Protein 7UXR (pdb70)

Sequence (277 aa):
SQYDFFISHASSEDKDDIVRDLAEALRNNGFEVWYDEFELKIGDSLRKKIDYGLSNANYGIVVIISPSFVKKNWTEYELNGMVAREMNGHHKVILPIWHKITKDEVLRFSPSLADKLALNTSIHTIDDIVENLKNLHHHHHHQYDFFISSHASEDKDDIVRDLAEALRNNGFEVWYDEFELKIGDSLRKKIDYGLSNANYGIVVIISPSFVKKNWTEYELNGMVAREMNGHKVILPIWHKITKDEVLRFSSPSLADKLALNTSIHTIDDIVENLKNLHHHHHH

Nearest PDB structures (foldseek):
  7uxr-assembly1_B  TM=1.007E+00  e=3.559E-30  Bacteroides thetaiotaomicron
  4lqc-assembly1_B  TM=9.477E-01  e=7.079E-18  Brucella melitensis
  8g83-assembly1_A  TM=9.065E-01  e=5.826E-18  Acinetobacter baumannii 1295743
  7uwg-assembly2_B  TM=9.169E-01  e=4.968E-17  Acinetobacter baumannii
  3h16-assembly1_A  TM=9.240E-01  e=2.149E-15  Paracoccus denitrificans PD1222

Solvent-accessible surface area: 13204 Å² total; per-residue (Å²): 133,92,68,26,0,1,0,5,0,0,40,105,13,63,101,86,10,0,125,71,0,0,83,17,0,111,130,65,64,26,100,2,16,46,106,82,0,48,0,117,134,78,40,48,3,135,145,57,5,63,100,0,18,84,31,1,23,0,1,1,3,0,0,2,23,29,0,0,100,36,101,18,55,109,163,45,2,49,17,5,13,56,38,97,49,130,72,37,120,0,11,30,13,1,17,11,61,1,11,55,55,25,0,78,188,40,1,72,14,2,24,107,62,152,39,29,11,3,5,74,47,16,27,111,60,0,6,110,71,1,88,96,52,20,112,138,72,68,182,156,23,26,0,1,0,1,0,0,56,112,12,35,105,81,12,0,126,68,0,0,81,17,0,88,128,55,75,22,81,0,112,28,90,110,5,25,2,124,151,81,44,49,0,80,114,34,4,55,121,0,14,78,73,0,19,0,1,0,4,0,0,2,22,27,1,0,97,48,103,24,76,97,146,46,2,48,14,2,7,55,34,123,45,112,77,24,97,0,6,27,12,0,19,9,65,1,11,57,55,27,0,76,188,40,2,60,11,3,24,106,62,157,42,25,12,3,6,71,48,16,22,108,64,0,4,90,71,2,41,90,46,18,97,142,50,66,185

Radius of gyration: 20.75 Å; Cα contacts (8 Å, |Δi|>4): 488; chains: 2; bounding box: 34×38×65 Å

Foldseek 3Di:
DAFAEEEAEAPVCCVPPVVVLCVVLVVVPGGYHYPQRHDAQPDQLVVSVVVRVVRHQAYEYEAELSVLVSQDDQVRVVCQQQDDDPPDGGYAYEYEPHDLVSCCVRPNVCSPGDHHYCVVAPSVRVSVVSVVVCVVPPD/DFAEEEAEAPVCCVPPVVVLCVVLVVVVGDYYYPVNHDDQPDQLVVSVVVGVVPHQAYEYEAELSVLVSQDDQVSVVCQQPDDDLHGGHYAYEYEHHDLVSCCVRPVNCSPRDHHYCVVAPSVRVSVVSVVVCVVRPD

B-factor: mean 29.85, std 16.85, range [8.62, 118.72]

Organism: Bacteroides thetaiotaomicron (NCBI:txid818)

Secondary structure (DSSP, 8-state):
--EEEEEEEEGGGIIIIIHHHHHHHHHTT--EE-TT-EE-TT--HHHHHHHHHHSEEEEEEEE-HHHHTT---HHHHHHHHT-EETTEE-EEEEE-S--HHHHHHH-GGGTTS--EETTTS-HHHHHHHHHHHHHHHH-/-EEEEEEEEGGGIIIIIHHHHHHHHTTT--EE-GGGEE-TT--HHHHHHHHHHHEEEEEEEE-HHHHTT---HHHHHHHHH-EETTEE-EEEEE-S--HHHHHHH-GGGTTS--EETTTS-HHHHHHHHHHHHHHHH-

InterPro domains:
  IPR000157 Toll/interleukin-1 receptor homology (TIR) domain [PF13676] (159-253)
  IPR000157 Toll/interleukin-1 receptor homology (TIR) domain [PS50104] (155-287)
  IPR000157 Toll/interleukin-1 receptor homology (TIR) domain [SM00255] (156-287)
  IPR035897 Toll/interleukin-1 receptor homology (TIR) domain superfamily [G3DSA:3.40.50.10140] (84-287)
  IPR035897 Toll/interleukin-1 receptor homology (TIR) domain superfamily [SSF52200] (147-279)

Structure (mmCIF, N/CA/C/O backbone):
data_7UXR
#
_entry.id   7UXR
#
_cell.length_a   37.690
_cell.length_b   43.127
_cell.length_c   98.757
_cell.angle_alpha   90.000
_cell.angle_beta   90.040
_cell.angle_gamma   90.000
#
_symmetry.space_group_name_H-M   'P 1 21 1'
#
loop_
_entity.id
_entity.type
_entity.pdbx_description
1 polymer 'TIR domain protein'
2 water water
#
loop_
_atom_site.group_PDB
_atom_site.id
_atom_site.type_symbol
_atom_site.label_atom_id
_atom_site.label_alt_id
_atom_site.label_comp_id
_atom_site.label_asym_id
_atom_site.label_entity_id
_atom_site.label_seq_id
_atom_site.pdbx_PDB_ins_code
_atom_site.Cartn_x
_atom_site.Cartn_y
_atom_site.Cartn_z
_atom_site.occupancy
_atom_site.B_iso_or_equiv
_atom_site.auth_seq_id
_atom_site.auth_comp_id
_atom_site.auth_asym_id
_atom_site.auth_atom_id
_atom_site.pdbx_PDB_model_num
ATOM 1 N N . SER A 1 39 ? 15.58264 1.77277 -9.26547 1.000 45.97019 155 SER A N 1
ATOM 2 C CA . SER A 1 39 ? 14.35887 2.00251 -8.51486 1.000 46.03932 155 SER A CA 1
ATOM 3 C C . SER A 1 39 ? 14.16004 1.00308 -7.37783 1.000 33.68610 155 SER A C 1
ATOM 4 O O . SER A 1 39 ? 13.28904 1.19161 -6.54273 1.000 48.20036 155 SER A O 1
ATOM 11 N N . GLN A 1 40 ? 14.95472 -0.06495 -7.34510 1.000 33.78433 156 GLN A N 1
ATOM 12 C CA . GLN A 1 40 ? 14.73841 -1.10477 -6.34414 1.000 27.27438 156 GLN A CA 1
ATOM 13 C C . GLN A 1 40 ? 15.27002 -0.63568 -4.99123 1.000 19.82527 156 GLN A C 1
ATOM 14 O O . GLN A 1 40 ? 16.25598 0.09033 -4.88185 1.000 21.64786 156 GLN A O 1
ATOM 28 N N . TYR A 1 41 ? 14.56820 -1.05329 -3.94729 1.000 14.66794 157 TYR A N 1
ATOM 29 C CA . TYR A 1 41 ? 14.90798 -0.76786 -2.56133 1.000 12.39585 157 TYR A CA 1
ATOM 30 C C . TYR A 1 41 ? 15.17735 -2.07608 -1.82333 1.000 12.54299 157 TYR A C 1
ATOM 31 O O . TYR A 1 41 ? 14.71761 -3.14788 -2.21784 1.000 14.39862 157 TYR A O 1
ATOM 49 N N . ASP A 1 42 ? 15.88030 -1.99464 -0.70663 1.000 11.99397 158 ASP A N 1
ATOM 50 C CA . ASP A 1 42 ? 16.09789 -3.15284 0.14547 1.000 12.89786 158 ASP A CA 1
ATOM 51 C C . ASP A 1 42 ? 14.94777 -3.36539 1.12145 1.000 10.99567 158 ASP A C 1
ATOM 52 O O . ASP A 1 42 ? 14.53599 -4.50734 1.31945 1.000 12.82095 158 ASP A O 1
ATOM 61 N N . PHE A 1 43 ? 14.43824 -2.28725 1.69000 1.000 10.47578 159 PHE A N 1
ATOM 62 C CA . PHE A 1 43 ? 13.37623 -2.36927 2.69279 1.000 9.42759 159 PHE A CA 1
ATOM 63 C C . PHE A 1 43 ? 12.32365 -1.30957 2.42199 1.000 10.64281 159 PHE A C 1
ATOM 64 O O . PHE A 1 43 ? 12.65108 -0.20923 1.97859 1.000 11.79547 159 PHE A O 1
ATOM 81 N N . PHE A 1 44 ? 11.06201 -1.64362 2.69701 1.000 10.04488 160 PHE A N 1
ATOM 82 C CA . PHE A 1 44 ? 10.03234 -0.62154 2.86058 1.000 11.19449 160 PHE A CA 1
ATOM 83 C C . PHE A 1 44 ? 9.51848 -0.69246 4.28548 1.000 9.87212 160 PHE A C 1
ATOM 84 O O . PHE A 1 44 ? 9.56654 -1.76435 4.91016 1.000 12.43156 160 PHE A O 1
ATOM 101 N N . ILE A 1 45 ? 9.09733 0.45928 4.81578 1.000 9.97272 161 ILE A N 1
ATOM 102 C CA . ILE A 1 45 ? 8.66608 0.53064 6.20875 1.000 9.68990 161 ILE A CA 1
ATOM 103 C C . ILE A 1 45 ? 7.20485 1.00251 6.26558 1.000 12.43769 161 ILE A C 1
ATOM 104 O O . ILE A 1 45 ? 6.91331 2.17102 6.00444 1.000 12.50248 161 ILE A O 1
ATOM 120 N N . SER A 1 46 ? 6.29671 0.09384 6.63977 1.000 10.63231 162 SER A N 1
ATOM 121 C CA . SER A 1 46 ? 4.87432 0.40106 6.81835 1.000 11.43444 162 SER A CA 1
ATOM 122 C C . SER A 1 46 ? 4.63563 0.86100 8.24530 1.000 11.71367 162 SER A C 1
ATOM 123 O O . SER A 1 46 ? 5.17290 0.28413 9.19482 1.000 12.10865 162 SER A O 1
ATOM 131 N N . HIS A 1 47 ? 3.80186 1.89778 8.40864 1.000 11.05532 163 HIS A N 1
ATOM 132 C CA . HIS A 1 47 ? 3.70130 2.53795 9.69908 1.000 11.63934 163 HIS A CA 1
ATOM 133 C C . HIS A 1 47 ? 2.44134 3.37923 9.76776 1.000 11.74644 163 HIS A C 1
ATOM 134 O O . HIS A 1 47 ? 1.98833 3.91902 8.77762 1.000 13.11236 163 HIS A O 1
ATOM 148 N N . ALA A 1 48 ? 1.97782 3.57746 11.00289 1.000 12.71776 164 ALA A N 1
ATOM 149 C CA . ALA A 1 48 ? 1.00456 4.63868 11.27453 1.000 12.88359 164 ALA A CA 1
ATOM 150 C C . ALA A 1 48 ? 1.70576 6.00241 11.25332 1.000 17.63592 164 ALA A C 1
ATOM 151 O O . ALA A 1 48 ? 2.88884 6.11716 11.56031 1.000 16.36071 164 ALA A O 1
ATOM 158 N N A SER A 1 49 ? 0.94965 7.05637 10.89644 0.479 24.16100 165 SER A N 1
ATOM 159 N N B SER A 1 49 ? 0.94131 7.05386 10.89997 0.521 24.16199 165 SER A N 1
ATOM 160 C CA A SER A 1 49 ? 1.54612 8.39174 10.79952 0.479 22.69435 165 SER A CA 1
ATOM 161 C CA B SER A 1 49 ? 1.52023 8.39617 10.79958 0.521 22.71032 165 SER A CA 1
ATOM 162 C C A SER A 1 49 ? 2.22331 8.81897 12.09902 0.479 23.13074 165 SER A C 1
ATOM 163 C C B SER A 1 49 ? 2.19159 8.84392 12.09486 0.521 23.14580 165 SER A C 1
ATOM 164 O O A SER A 1 49 ? 3.24994 9.51228 12.07776 0.479 23.68575 165 SER A O 1
ATOM 165 O O B SER A 1 49 ? 3.19813 9.56782 12.05876 0.521 23.68368 165 SER A O 1
ATOM 180 N N . GLU A 1 50 ? 1.66199 8.42736 13.24427 1.000 19.54450 166 GLU A N 1
ATOM 181 C CA . GLU A 1 50 ? 2.19961 8.86531 14.51962 1.000 21.34123 166 GLU A CA 1
ATOM 182 C C . GLU A 1 50 ? 3.65971 8.49835 14.69279 1.000 25.06517 166 GLU A C 1
ATOM 183 O O . GLU A 1 50 ? 4.37750 9.14227 15.46671 1.000 25.29576 166 GLU A O 1
ATOM 195 N N . ASP A 1 51 ? 4.11671 7.46770 13.99276 1.000 18.22245 167 ASP A N 1
ATOM 196 C CA . ASP A 1 51 ? 5.44991 6.92961 14.14880 1.000 20.39085 167 ASP A CA 1
ATOM 197 C C . ASP A 1 51 ? 6.41889 7.44459 13.08577 1.000 18.98622 167 ASP A C 1
ATOM 198 O O . ASP A 1 51 ? 7.61583 7.13817 13.16144 1.000 21.22523 167 ASP A O 1
ATOM 207 N N . LYS A 1 52 ? 5.93358 8.23749 12.12964 1.000 19.93326 168 LYS A N 1
ATOM 208 C CA . LYS A 1 52 ? 6.72925 8.58631 10.94889 1.000 22.83468 168 LYS A CA 1
ATOM 209 C C . LYS A 1 52 ? 7.95984 9.39809 11.32216 1.000 29.88401 168 LYS A C 1
ATOM 210 O O . LYS A 1 52 ? 9.07885 9.09443 10.88231 1.000 27.23217 168 LYS A O 1
ATOM 229 N N . ASP A 1 53 ? 7.77666 10.43324 12.13312 1.000 27.02928 169 ASP A N 1
ATOM 230 C CA . ASP A 1 53 ? 8.85704 11.37780 12.40142 1.000 31.59264 169 ASP A CA 1
ATOM 231 C C . ASP A 1 53 ? 9.77768 10.91047 13.51134 1.000 28.57715 169 ASP A C 1
ATOM 232 O O . ASP A 1 53 ? 10.77228 11.58279 13.80744 1.000 35.50868 169 ASP A O 1
ATOM 241 N N . ASP A 1 54 ? 9.49469 9.75506 14.10946 1.000 26.55304 170 ASP A N 1
ATOM 242 C CA . ASP A 1 54 ? 10.24732 9.26410 15.24055 1.000 27.78297 170 ASP A CA 1
ATOM 243 C C . ASP A 1 54 ? 10.91921 7.97730 14.83299 1.000 27.10676 170 ASP A C 1
ATOM 244 O O . ASP A 1 54 ? 11.97616 8.00009 14.17628 1.000 21.59392 170 ASP A O 1
ATOM 253 N N . ILE A 1 55 ? 10.36681 6.81703 15.19436 1.000 17.51392 171 ILE A N 1
ATOM 254 C CA . ILE A 1 55 ? 11.05927 5.55698 14.95891 1.000 13.05125 171 ILE A CA 1
ATOM 255 C C . ILE A 1 55 ? 11.25631 5.30796 13.46763 1.000 14.95044 171 ILE A C 1
ATOM 256 O O . ILE A 1 55 ? 12.28509 4.76709 13.05604 1.000 14.46443 171 ILE A O 1
ATOM 272 N N . VAL A 1 56 ? 10.29736 5.67853 12.63855 1.000 14.00469 172 VAL A N 1
ATOM 273 C CA . VAL A 1 56 ? 10.41658 5.35559 11.21639 1.000 13.26827 172 VAL A CA 1
ATOM 274 C C . VAL A 1 56 ? 11.58590 6.10888 10.60100 1.000 15.27567 172 VAL A C 1
ATOM 275 O O . VAL A 1 56 ? 12.42028 5.52448 9.89880 1.000 13.45829 172 VAL A O 1
ATOM 288 N N . ARG A 1 57 ? 11.64632 7.42011 10.84411 1.000 13.96084 173 ARG A N 1
ATOM 289 C CA . ARG A 1 57 ? 12.74976 8.24155 10.35727 1.000 14.69242 173 ARG A CA 1
ATOM 290 C C . ARG A 1 57 ? 14.06746 7.77130 10.94437 1.000 16.32797 173 ARG A C 1
ATOM 291 O O . ARG A 1 57 ? 15.08665 7.70512 10.23693 1.000 16.64071 173 ARG A O 1
ATOM 312 N N . ASP A 1 58 ? 14.07381 7.40292 12.22535 1.000 13.61472 174 ASP A N 1
ATOM 313 C CA . ASP A 1 58 ? 15.33706 7.00169 12.84774 1.000 17.20499 174 ASP A CA 1
ATOM 314 C C . ASP A 1 58 ? 15.83560 5.67274 12.29850 1.000 15.63085 174 ASP A C 1
ATOM 315 O O . ASP A 1 58 ? 17.04800 5.49326 12.08609 1.000 13.74027 174 ASP A O 1
ATOM 324 N N . LEU A 1 59 ? 14.92053 4.71128 12.10612 1.000 12.81746 175 LEU A N 1
ATOM 325 C CA . LEU A 1 59 ? 15.32319 3.42401 11.55065 1.000 13.05632 175 LEU A CA 1
ATOM 326 C C . LEU A 1 59 ? 15.73073 3.55893 10.09329 1.000 11.36191 175 LEU A C 1
ATOM 327 O O . LEU A 1 59 ? 16.73057 2.95999 9.65085 1.000 11.67849 175 LEU A O 1
ATOM 343 N N . ALA A 1 60 ? 14.98443 4.35339 9.33163 1.000 11.57588 176 ALA A N 1
ATOM 344 C CA . ALA A 1 60 ? 15.32724 4.55460 7.94485 1.000 12.23016 176 ALA A CA 1
ATOM 345 C C . ALA A 1 60 ? 16.71982 5.18378 7.83965 1.000 12.11584 176 ALA A C 1
ATOM 346 O O . ALA A 1 60 ? 17.53022 4.77343 7.00238 1.000 11.67153 176 ALA A O 1
ATOM 353 N N . GLU A 1 61 ? 16.98120 6.20223 8.66944 1.000 11.58812 177 GLU A N 1
ATOM 354 C CA . GLU A 1 61 ? 18.28251 6.88148 8.66064 1.000 13.90786 177 GLU A CA 1
ATOM 355 C C . GLU A 1 61 ? 19.40228 5.90525 8.99972 1.000 12.68769 177 GLU A C 1
ATOM 356 O O . GLU A 1 61 ? 20.46121 5.88785 8.34830 1.000 13.31021 177 GLU A O 1
ATOM 368 N N . ALA A 1 62 ? 19.20935 5.08042 10.02202 1.000 11.47029 178 ALA A N 1
ATOM 369 C CA . ALA A 1 62 ? 20.28395 4.13969 10.36596 1.000 12.50702 178 ALA A CA 1
ATOM 370 C C . ALA A 1 62 ? 20.50402 3.07516 9.29553 1.000 12.31731 178 ALA A C 1
ATOM 371 O O . ALA A 1 62 ? 21.63976 2.71482 9.01013 1.000 13.12933 178 ALA A O 1
ATOM 378 N N . LEU A 1 63 ? 19.43139 2.52810 8.72894 1.000 11.27274 179 LEU A N 1
ATOM 379 C CA . LEU A 1 63 ? 19.60616 1.57629 7.65080 1.000 9.71007 179 LEU A CA 1
ATOM 380 C C . LEU A 1 63 ? 20.30851 2.21749 6.46303 1.000 11.70089 179 LEU A C 1
ATOM 381 O O . LEU A 1 63 ? 21.18326 1.59369 5.84127 1.000 11.71866 179 LEU A O 1
ATOM 397 N N . ARG A 1 64 ? 19.90184 3.43625 6.09862 1.000 10.84845 180 ARG A N 1
ATOM 398 C CA . ARG A 1 64 ? 20.52701 4.12220 4.97133 1.000 10.94162 180 ARG A CA 1
ATOM 399 C C . ARG A 1 64 ? 21.99543 4.39547 5.25735 1.000 12.17707 180 ARG A C 1
ATOM 400 O O . ARG A 1 64 ? 22.84771 4.21951 4.37397 1.000 12.15724 180 ARG A O 1
ATOM 421 N N . ASN A 1 65 ? 22.31121 4.80059 6.49395 1.000 10.96650 181 ASN A N 1
ATOM 422 C CA . ASN A 1 65 ? 23.71839 5.08293 6.80492 1.000 12.40534 181 ASN A CA 1
ATOM 423 C C . ASN A 1 65 ? 24.56166 3.83382 6.66826 1.000 12.15934 181 ASN A C 1
ATOM 424 O O . ASN A 1 65 ? 25.75801 3.92757 6.35551 1.000 14.09859 181 ASN A O 1
ATOM 435 N N . ASN A 1 66 ? 23.95674 2.66997 6.90328 1.000 11.41682 182 ASN A N 1
ATOM 436 C CA . ASN A 1 66 ? 24.61372 1.37294 6.80121 1.000 13.48334 182 ASN A CA 1
ATOM 437 C C . ASN A 1 66 ? 24.52181 0.76388 5.40809 1.000 13.33914 182 ASN A C 1
ATOM 438 O O . ASN A 1 66 ? 24.89531 -0.40232 5.22420 1.000 17.53412 182 ASN A O 1
ATOM 449 N N . GLY A 1 67 ? 24.13759 1.56254 4.38847 1.000 12.06871 183 GLY A N 1
ATOM 450 C CA . GLY A 1 67 ? 24.18596 1.18253 3.00321 1.000 13.04792 183 GLY A CA 1
ATOM 451 C C . GLY A 1 67 ? 22.92542 0.59268 2.41594 1.000 14.19293 183 GLY A C 1
ATOM 452 O O . GLY A 1 67 ? 22.96280 0.14331 1.27432 1.000 15.60100 183 GLY A O 1
ATOM 456 N N . PHE A 1 68 ? 21.80567 0.59579 3.12254 1.000 11.03967 184 PHE A N 1
ATOM 457 C CA . PHE A 1 68 ? 20.57893 0.02409 2.60509 1.000 11.80610 184 PHE A CA 1
ATOM 458 C C . PHE A 1 68 ? 19.71533 1.12479 1.99645 1.000 13.63464 184 PHE A C 1
ATOM 459 O O . PHE A 1 68 ? 19.75042 2.28321 2.42501 1.000 18.14293 184 PHE A O 1
ATOM 476 N N . GLU A 1 69 ? 18.92029 0.75408 1.01456 1.000 12.46500 185 GLU A N 1
ATOM 477 C CA . GLU A 1 69 ? 17.96343 1.67592 0.39205 1.000 12.53513 185 GLU A CA 1
ATOM 478 C C . GLU A 1 69 ? 16.59484 1.37954 0.99994 1.000 10.89706 185 GLU A C 1
ATOM 479 O O . GLU A 1 69 ? 16.20047 0.21652 1.06833 1.000 11.37362 185 GLU A O 1
ATOM 491 N N . VAL A 1 70 ? 15.95762 2.41873 1.53740 1.000 10.02796 186 VAL A N 1
ATOM 492 C CA . VAL A 1 70 ? 14.73070 2.29866 2.32795 1.000 8.61654 186 VAL A CA 1
ATOM 493 C C . VAL A 1 70 ? 13.64795 3.18771 1.73199 1.000 10.24140 186 VAL A C 1
ATOM 494 O O . VAL A 1 70 ? 13.86295 4.37662 1.47999 1.000 11.30388 186 VAL A O 1
ATOM 507 N N . TRP A 1 71 ? 12.46853 2.60709 1.57401 1.000 10.65983 187 TRP A N 1
ATOM 508 C CA . TRP A 1 71 ? 11.28203 3.27093 1.04120 1.000 10.44621 187 TRP A CA 1
ATOM 509 C C . TRP A 1 71 ? 10.20731 3.36191 2.11913 1.000 10.87342 187 TRP A C 1
ATOM 510 O O . TRP A 1 71 ? 9.80743 2.33981 2.67556 1.000 11.46949 187 TRP A O 1
ATOM 531 N N . TYR A 1 72 ? 9.76442 4.56872 2.43257 1.000 10.19251 188 TYR A N 1
ATOM 532 C CA . TYR A 1 72 ? 8.71268 4.67047 3.44564 1.000 12.43240 188 TYR A CA 1
ATOM 533 C C . TYR A 1 72 ? 7.71813 5.77619 3.19982 1.000 13.56418 188 TYR A C 1
ATOM 534 O O . TYR A 1 72 ? 6.67835 5.78017 3.86533 1.000 12.95949 188 TYR A O 1
ATOM 552 N N . ASP A 1 73 ? 7.93116 6.65803 2.23951 1.000 12.94248 189 ASP A N 1
ATOM 553 C CA . ASP A 1 73 ? 6.99953 7.76861 2.09811 1.000 13.62998 189 ASP A CA 1
ATOM 554 C C . ASP A 1 73 ? 5.63002 7.34338 1.59062 1.000 15.63659 189 ASP A C 1
ATOM 555 O O . ASP A 1 73 ? 4.65032 8.05327 1.88340 1.000 17.69688 189 ASP A O 1
ATOM 564 N N . GLU A 1 74 ? 5.51948 6.21535 0.89635 1.000 15.35416 190 GLU A N 1
ATOM 565 C CA . GLU A 1 74 ? 4.23717 5.72295 0.38516 1.000 16.64115 190 GLU A CA 1
ATOM 566 C C . GLU A 1 74 ? 3.55697 4.70136 1.29547 1.000 17.44048 190 GLU A C 1
ATOM 567 O O . GLU A 1 74 ? 2.55445 4.10161 0.88659 1.000 18.18591 190 GLU A O 1
ATOM 579 N N . PHE A 1 75 ? 4.05382 4.48973 2.52727 1.000 13.90271 191 PHE A N 1
ATOM 580 C CA . PHE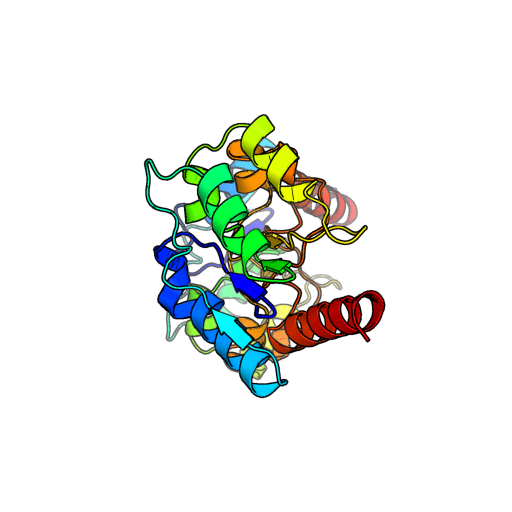 A 1 75 ? 3.58650 3.38053 3.35083 1.000 14.19380 191 PHE A CA 1
ATOM 581 C C . PHE A 1 75 ? 3.06434 3.82589 4.68964 1.000 13.02045 191 PHE A C 1
ATOM 582 O O . PHE A 1 75 ? 3.09957 3.06599 5.65398 1.000 13.17211 191 PHE A O 1
ATOM 599 N N . GLU A 1 76 ? 2.56019 5.04349 4.77134 1.000 13.01641 192 GLU A N 1
ATOM 600 C CA . GLU A 1 76 ? 1.73916 5.40732 5.90515 1.000 13.48213 192 GLU A CA 1
ATOM 601 C C . GLU A 1 76 ? 0.41540 4.65683 5.80961 1.000 17.50239 192 GLU A C 1
ATOM 602 O O . GLU A 1 76 ? -0.21005 4.59422 4.74013 1.000 20.32502 192 GLU A O 1
ATOM 614 N N . LEU A 1 77 ? 0.00297 4.05529 6.90351 1.000 13.89560 193 LEU A N 1
ATOM 615 C CA . LEU A 1 77 ? -1.20290 3.24014 6.93698 1.000 16.35847 193 LEU A CA 1
ATOM 616 C C . LEU A 1 77 ? -2.28282 3.98550 7.69376 1.000 17.92590 193 LEU A C 1
ATOM 617 O O . LEU A 1 77 ? -2.03709 4.54378 8.77233 1.000 15.79201 193 LEU A O 1
ATOM 633 N N . LYS A 1 78 ? -3.49433 3.93435 7.14190 1.000 16.47659 194 LYS A N 1
ATOM 634 C CA . LYS A 1 78 ? -4.65386 4.57181 7.70921 1.000 18.25902 194 LYS A CA 1
ATOM 635 C C . LYS A 1 78 ? -5.82261 3.59874 7.62945 1.000 13.85728 194 LYS A C 1
ATOM 636 O O . LYS A 1 78 ? -5.80451 2.62087 6.86810 1.000 15.52686 194 LYS A O 1
ATOM 655 N N . ILE A 1 79 ? -6.82880 3.89134 8.43354 1.000 17.25685 195 ILE A N 1
ATOM 656 C CA . ILE A 1 79 ? -8.07830 3.12572 8.38998 1.000 19.17784 195 ILE A CA 1
ATOM 657 C C . ILE A 1 79 ? -8.63558 3.14204 6.97569 1.000 13.41394 195 ILE A C 1
ATOM 658 O O . ILE A 1 79 ? -8.62556 4.15995 6.28006 1.000 19.88869 195 ILE A O 1
ATOM 674 N N . GLY A 1 80 ? -9.06356 1.96987 6.52009 1.000 14.82907 196 GLY A N 1
ATOM 675 C CA . GLY A 1 80 ? -9.56708 1.81374 5.19632 1.000 19.03892 196 GLY A CA 1
ATOM 676 C C . GLY A 1 80 ? -8.54880 1.34416 4.18636 1.000 19.05183 196 GLY A C 1
ATOM 677 O O . GLY A 1 80 ? -8.93014 0.91919 3.09295 1.000 20.64346 196 GLY A O 1
ATOM 681 N N . ASP A 1 81 ? -7.25061 1.40969 4.51337 1.000 15.04425 197 ASP A N 1
ATOM 682 C CA . ASP A 1 81 ? -6.25238 0.86924 3.61885 1.000 17.98463 197 ASP A CA 1
ATOM 683 C C . ASP A 1 81 ? -6.32583 -0.65271 3.62104 1.000 18.33609 197 ASP A C 1
ATOM 684 O O . ASP A 1 81 ? -6.72379 -1.27863 4.61734 1.000 20.05252 197 ASP A O 1
ATOM 693 N N . SER A 1 82 ? -5.93660 -1.24169 2.48722 1.000 23.99069 198 SER A N 1
ATOM 694 C CA . SER A 1 82 ? -5.76872 -2.68344 2.37320 1.000 25.36874 198 SER A CA 1
ATOM 695 C C . SER A 1 82 ? -4.32651 -3.03136 2.72351 1.000 20.85700 198 SER A C 1
ATOM 696 O O . SER A 1 82 ? -3.40435 -2.67679 1.98328 1.000 23.61340 198 SER A O 1
ATOM 704 N N . LEU A 1 83 ? -4.13441 -3.73125 3.83915 1.000 24.16850 199 LEU A N 1
ATOM 705 C CA . LEU A 1 83 ? -2.79272 -4.16993 4.20088 1.000 26.13944 199 LEU A CA 1
ATOM 706 C C . LEU A 1 83 ? -2.21175 -5.04593 3.10595 1.000 19.72160 199 LEU A C 1
ATOM 707 O O . LEU A 1 83 ? -1.03699 -4.91367 2.74694 1.000 19.09011 199 LEU A O 1
ATOM 723 N N . ARG A 1 84 ? -3.03747 -5.91632 2.51844 1.000 21.36093 200 ARG A N 1
ATOM 724 C CA . ARG A 1 84 ? -2.53829 -6.81505 1.48234 1.000 17.69036 200 ARG A CA 1
ATOM 725 C C . ARG A 1 84 ? -2.06558 -6.05703 0.25474 1.000 18.57104 200 ARG A C 1
ATOM 726 O O . ARG A 1 84 ? -0.98454 -6.34149 -0.28944 1.000 17.83664 200 ARG A O 1
ATOM 747 N N . LYS A 1 85 ? -2.82909 -5.04770 -0.18302 1.000 18.76637 201 LYS A N 1
ATOM 748 C CA . LYS A 1 85 ? -2.44655 -4.28704 -1.36082 1.000 22.08769 201 LYS A CA 1
ATOM 749 C C . LYS A 1 85 ? -1.21674 -3.42520 -1.09016 1.000 18.64675 201 LYS A C 1
ATOM 750 O O . LYS A 1 85 ? -0.38672 -3.22513 -1.98032 1.000 17.79132 201 LYS A O 1
ATOM 769 N N . LYS A 1 86 ? -1.10826 -2.88260 0.12994 1.000 17.44880 202 LYS A N 1
ATOM 770 C CA . LYS A 1 86 ? 0.04244 -2.05683 0.47828 1.000 16.33654 202 LYS A CA 1
ATOM 771 C C . LYS A 1 86 ? 1.30335 -2.90690 0.49186 1.000 17.39996 202 LYS A C 1
ATOM 772 O O . LYS A 1 86 ? 2.37084 -2.48322 -0.00626 1.000 16.63350 202 LYS A O 1
ATOM 791 N N . ILE A 1 87 ? 1.20051 -4.10836 1.05810 1.000 15.09935 203 ILE A N 1
ATOM 792 C CA . ILE A 1 87 ? 2.36272 -4.99557 1.10569 1.000 14.06048 203 ILE A CA 1
ATOM 793 C C . ILE A 1 87 ? 2.73504 -5.46572 -0.29093 1.000 15.82313 203 ILE A C 1
ATOM 794 O O . ILE A 1 87 ? 3.92469 -5.53985 -0.64069 1.000 15.35839 203 ILE A O 1
ATOM 810 N N . ASP A 1 88 ? 1.72737 -5.77972 -1.12121 1.000 15.58122 204 ASP A N 1
ATOM 811 C CA . ASP A 1 88 ? 1.96134 -6.14920 -2.50368 1.000 16.66451 204 ASP A CA 1
ATOM 812 C C . ASP A 1 88 ? 2.78984 -5.07528 -3.19465 1.000 16.58585 204 ASP A C 1
ATOM 813 O O . ASP A 1 88 ? 3.73371 -5.36755 -3.93187 1.000 16.73008 204 ASP A O 1
ATOM 822 N N . TYR A 1 89 ? 2.40805 -3.81915 -2.98827 1.000 14.68822 205 TYR A N 1
ATOM 823 C CA . TYR A 1 89 ? 3.06819 -2.71065 -3.65272 1.000 14.97100 205 TYR A CA 1
ATOM 824 C C . TYR A 1 89 ? 4.49632 -2.58065 -3.14836 1.000 13.88086 205 TYR A C 1
ATOM 825 O O . TYR A 1 89 ? 5.43426 -2.42623 -3.92946 1.000 15.45803 205 TYR A O 1
ATOM 843 N N . GLY A 1 90 ? 4.68493 -2.66088 -1.82765 1.000 13.46978 206 GLY A N 1
ATOM 844 C CA . GLY A 1 90 ? 6.05018 -2.55712 -1.29955 1.000 13.08425 206 GLY A CA 1
ATOM 845 C C . GLY A 1 90 ? 6.96183 -3.65663 -1.81626 1.000 13.40180 206 GLY A C 1
ATOM 846 O O . GLY A 1 90 ? 8.09367 -3.39075 -2.24375 1.000 13.02058 206 GLY A O 1
ATOM 850 N N . LEU A 1 91 ? 6.47877 -4.89482 -1.83922 1.000 13.25412 207 LEU A N 1
ATOM 851 C CA . LEU A 1 91 ? 7.27740 -6.02034 -2.31851 1.000 13.29204 207 LEU A CA 1
ATOM 852 C C . LEU A 1 91 ? 7.50281 -6.00502 -3.82175 1.000 13.88156 207 LEU A C 1
ATOM 853 O O . LEU A 1 91 ? 8.42743 -6.67609 -4.28291 1.000 18.65466 207 LEU A O 1
ATOM 869 N N . SER A 1 92 ? 6.72844 -5.22796 -4.56753 1.000 16.19854 208 SER A N 1
ATOM 870 C CA . SER A 1 92 ? 6.96099 -5.11304 -6.00161 1.000 16.91869 208 SER A CA 1
ATOM 871 C C . SER A 1 92 ? 8.26627 -4.40178 -6.29344 1.000 16.58825 208 SER A C 1
ATOM 872 O O . SER A 1 92 ? 8.80528 -4.53414 -7.39551 1.000 19.03446 208 SER A O 1
ATOM 880 N N . ASN A 1 93 ? 8.81850 -3.67059 -5.33226 1.000 14.12982 209 ASN A N 1
ATOM 881 C CA . ASN A 1 93 ? 10.07484 -2.97326 -5.56976 1.000 15.96851 209 ASN A CA 1
ATOM 882 C C . ASN A 1 93 ? 10.99094 -2.92991 -4.35015 1.000 14.62006 209 ASN A C 1
ATOM 883 O O . ASN A 1 93 ? 11.84580 -2.04010 -4.26905 1.000 16.79043 209 ASN A O 1
ATOM 894 N N . ALA A 1 94 ? 10.83614 -3.85851 -3.41352 1.000 13.38272 210 ALA A N 1
ATOM 895 C CA . ALA A 1 94 ? 11.70188 -3.93090 -2.23590 1.000 12.75973 210 ALA A CA 1
ATOM 896 C C . ALA A 1 94 ? 11.80435 -5.39670 -1.83769 1.000 12.05909 210 ALA A C 1
ATOM 897 O O . ALA A 1 94 ? 10.87246 -6.18932 -2.07452 1.000 15.14108 210 ALA A O 1
ATOM 904 N N . ASN A 1 95 ? 12.89684 -5.74060 -1.15375 1.000 11.02248 211 ASN A N 1
ATOM 905 C CA . ASN A 1 95 ? 13.17235 -7.12146 -0.79412 1.000 12.89180 211 ASN A CA 1
ATOM 906 C C . ASN A 1 95 ? 12.39651 -7.54391 0.45958 1.000 12.88939 211 ASN A C 1
ATOM 907 O O . ASN A 1 95 ? 12.07516 -8.71815 0.59714 1.000 13.20099 211 ASN A O 1
ATOM 918 N N . TYR A 1 96 ? 12.19111 -6.62064 1.40528 1.000 12.42658 212 TYR A N 1
ATOM 919 C CA . TYR A 1 96 ? 11.59241 -6.89721 2.70456 1.000 10.65209 212 TYR A CA 1
ATOM 920 C C . TYR A 1 96 ? 10.71977 -5.74039 3.12295 1.000 10.86211 212 TYR A C 1
ATOM 921 O O . TYR A 1 96 ? 10.98065 -4.58773 2.77820 1.000 12.10570 212 TYR A O 1
ATOM 939 N N . GLY A 1 97 ? 9.66184 -6.04610 3.85718 1.000 10.97705 213 GLY A N 1
ATOM 940 C CA . GLY A 1 97 ? 8.87949 -5.02888 4.50332 1.000 11.66804 213 GLY A CA 1
ATOM 941 C C . GLY A 1 97 ? 9.05511 -5.09204 6.01512 1.000 14.88383 213 GLY A C 1
ATOM 942 O O . GLY A 1 97 ? 8.99602 -6.15998 6.60370 1.000 19.61760 213 GLY A O 1
ATOM 946 N N . ILE A 1 98 ? 9.25476 -3.94062 6.61171 1.000 10.13106 214 ILE A N 1
ATOM 947 C CA . ILE A 1 98 ? 9.28154 -3.78275 8.06065 1.000 9.51999 214 ILE A CA 1
ATOM 948 C C . ILE A 1 98 ? 7.94636 -3.17517 8.42595 1.000 11.82049 214 ILE A C 1
ATOM 949 O O . ILE A 1 98 ? 7.45245 -2.29407 7.72652 1.000 12.07812 214 ILE A O 1
ATOM 965 N N A VAL A 1 99 ? 7.34349 -3.63729 9.51147 0.452 11.01647 215 VAL A N 1
ATOM 966 N N B VAL A 1 99 ? 7.32577 -3.66312 9.48532 0.548 10.96691 215 VAL A N 1
ATOM 967 C CA A VAL A 1 99 ? 6.06704 -3.08105 9.95402 0.452 10.82954 215 VAL A CA 1
ATOM 968 C CA B VAL A 1 99 ? 6.07402 -3.08313 9.96120 0.548 10.78951 215 VAL A CA 1
ATOM 969 C C A VAL A 1 99 ? 6.15993 -2.70367 11.42641 0.452 9.75769 215 VAL A C 1
ATOM 970 C C B VAL A 1 99 ? 6.25451 -2.67654 11.41415 0.548 9.79190 215 VAL A C 1
ATOM 971 O O A VAL A 1 99 ? 6.43710 -3.55296 12.27703 0.452 9.92288 215 VAL A O 1
ATOM 972 O O B VAL A 1 99 ? 6.74195 -3.46667 12.22596 0.548 9.52319 215 VAL A O 1
ATOM 997 N N . ILE A 1 100 ? 5.90601 -1.43001 11.72070 1.000 10.48447 216 ILE A N 1
ATOM 998 C CA . ILE A 1 100 ? 6.05710 -0.89233 13.07230 1.000 9.51845 216 ILE A CA 1
ATOM 999 C C . ILE A 1 100 ? 4.77876 -1.16943 13.86196 1.000 11.04154 216 ILE A C 1
ATOM 1000 O O . ILE A 1 100 ? 3.72727 -0.56207 13.60298 1.000 11.24278 216 ILE A O 1
ATOM 1016 N N . ILE A 1 101 ? 4.86600 -2.10733 14.80997 1.000 9.99118 217 ILE A N 1
ATOM 1017 C CA . ILE A 1 101 ? 3.71592 -2.50971 15.64875 1.000 11.10283 217 ILE A CA 1
ATOM 1018 C C . ILE A 1 101 ? 3.71307 -1.63891 16.90097 1.000 11.38692 217 ILE A C 1
ATOM 1019 O O . ILE A 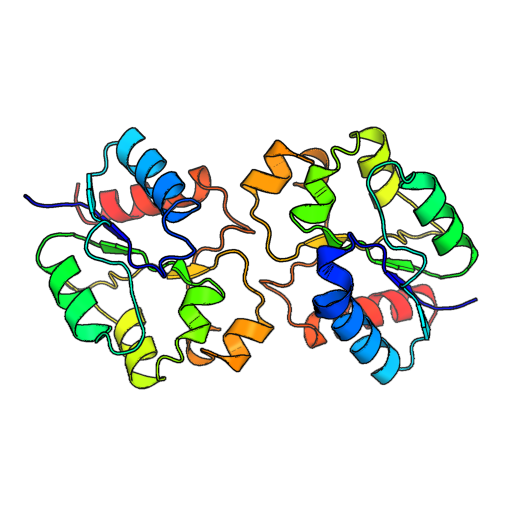1 101 ? 4.25287 -2.01865 17.96831 1.000 12.81744 217 ILE A O 1
ATOM 1035 N N . SER A 1 102 ? 3.10655 -0.47642 16.77365 1.000 12.01892 218 SER A N 1
ATOM 1036 C CA . SER A 1 102 ? 2.93303 0.48874 17.84197 1.000 12.24868 218 SER A CA 1
ATOM 1037 C C . SER A 1 102 ? 1.46123 0.54870 18.21750 1.000 13.81121 218 SER A C 1
ATOM 1038 O O . SER A 1 102 ? 0.59005 0.01739 17.50439 1.000 12.73489 218 SER A O 1
ATOM 1046 N N . PRO A 1 103 ? 1.11575 1.25675 19.29590 1.000 13.47696 219 PRO A N 1
ATOM 1047 C CA . PRO A 1 103 ? -0.32205 1.42639 19.60101 1.000 13.68523 219 PRO A CA 1
ATOM 1048 C C . PRO A 1 103 ? -1.08913 2.06693 18.47711 1.000 14.30489 219 PRO A C 1
ATOM 1049 O O . PRO A 1 103 ? -2.23436 1.64964 18.22939 1.000 13.91965 219 PRO A O 1
ATOM 1060 N N . SER A 1 104 ? -0.53375 3.08508 17.81321 1.000 13.96999 220 SER A N 1
ATOM 1061 C CA . SER A 1 104 ? -1.25018 3.72674 16.71310 1.000 14.28260 220 SER A CA 1
ATOM 1062 C C . SER A 1 104 ? -1.52841 2.74394 15.58758 1.000 15.48765 220 SER A C 1
ATOM 1063 O O . SER A 1 104 ? -2.59054 2.80615 14.97069 1.000 17.89943 220 SER A O 1
ATOM 1071 N N . PHE A 1 105 ? -0.62258 1.80189 15.33910 1.000 12.82145 221 PHE A N 1
ATOM 1072 C CA . PHE A 1 105 ? -0.85771 0.79989 14.30138 1.000 14.64544 221 PHE A CA 1
ATOM 1073 C C . PHE A 1 105 ? -1.97235 -0.15139 14.71707 1.000 14.58816 221 PHE A C 1
ATOM 1074 O O . PHE A 1 105 ? -2.93684 -0.36882 13.97543 1.000 15.36555 221 PHE A O 1
ATOM 1091 N N . VAL A 1 106 ? -1.88269 -0.70186 15.92832 1.000 12.94192 222 VAL A N 1
ATOM 1092 C CA . VAL A 1 106 ? -2.82562 -1.75074 16.28611 1.000 14.01271 222 VAL A CA 1
ATOM 1093 C C . VAL A 1 106 ? -4.21689 -1.18200 16.50347 1.000 13.70115 222 VAL A C 1
ATOM 1094 O O . VAL A 1 106 ? -5.21199 -1.89223 16.31123 1.000 14.68006 222 VAL A O 1
ATOM 1107 N N . LYS A 1 107 ? -4.30222 0.08026 16.90310 1.000 14.57526 223 LYS A N 1
ATOM 1108 C CA . LYS A 1 107 ? -5.61787 0.67781 17.17253 1.000 16.19186 223 LYS A CA 1
ATOM 1109 C C . LYS A 1 107 ? -6.35271 1.03685 15.90131 1.000 19.18716 223 LYS A C 1
ATOM 1110 O O . LYS A 1 107 ? -7.49977 1.52426 15.99247 1.000 22.37081 223 LYS A O 1
ATOM 1129 N N . LYS A 1 108 ? -5.78177 0.77546 14.73305 1.000 15.99955 224 LYS A N 1
ATOM 1130 C CA . LYS A 1 108 ? -6.52125 0.83321 13.47897 1.000 19.60085 224 LYS A CA 1
ATOM 1131 C C . LYS A 1 108 ? -7.42645 -0.38498 13.30003 1.000 20.36640 224 LYS A C 1
ATOM 1132 O O . LYS A 1 108 ? -8.12882 -0.46458 12.29707 1.000 26.75173 224 LYS A O 1
ATOM 1151 N N . ASN A 1 109 ? -7.39608 -1.34824 14.22008 1.000 16.47437 225 ASN A N 1
ATOM 1152 C CA . ASN A 1 109 ? -8.29206 -2.49376 14.21247 1.000 18.19578 225 ASN A CA 1
ATOM 1153 C C . ASN A 1 109 ? -8.23422 -3.29277 12.90781 1.000 19.38873 225 ASN A C 1
ATOM 1154 O O . ASN A 1 109 ? -9.23087 -3.50233 12.21116 1.000 26.93858 225 ASN A O 1
ATOM 1165 N N . TRP A 1 110 ? -7.06046 -3.80025 12.60764 1.000 13.80529 226 TRP A N 1
ATOM 1166 C CA . TRP A 1 110 ? -6.92940 -4.74799 11.52524 1.000 14.65781 226 TRP A CA 1
ATOM 1167 C C . TRP A 1 110 ? -7.56070 -6.06910 11.93635 1.000 15.80583 226 TRP A C 1
ATOM 1168 O O . TRP A 1 110 ? -7.57024 -6.43741 13.10878 1.000 18.82023 226 TRP A O 1
ATOM 1189 N N . THR A 1 111 ? -8.06644 -6.79596 10.95117 1.000 15.89781 227 THR A N 1
ATOM 1190 C CA . THR A 1 111 ? -8.67006 -8.07089 11.26845 1.000 15.90169 227 THR A CA 1
ATOM 1191 C C . THR A 1 111 ? -7.60078 -9.14128 11.38951 1.000 14.74307 227 THR A C 1
ATOM 1192 O O . THR A 1 111 ? -6.47135 -8.99972 10.91329 1.000 14.09580 227 THR A O 1
ATOM 1203 N N . GLU A 1 112 ? -8.00065 -10.27049 11.95644 1.000 15.15627 228 GLU A N 1
ATOM 1204 C CA . GLU A 1 112 ? -7.09438 -11.39857 12.06355 1.000 17.09078 228 GLU A CA 1
ATOM 1205 C C . GLU A 1 112 ? -6.65370 -11.90314 10.70068 1.000 17.63678 228 GLU A C 1
ATOM 1206 O O . GLU A 1 112 ? -5.46666 -12.17481 10.51172 1.000 17.03476 228 GLU A O 1
ATOM 1218 N N . TYR A 1 113 ? -7.54856 -11.97539 9.71809 1.000 14.23702 229 TYR A N 1
ATOM 1219 C CA . TYR A 1 113 ? -7.13037 -12.44484 8.40395 1.000 15.45902 229 TYR A CA 1
ATOM 1220 C C . TYR A 1 113 ? -6.10136 -11.48713 7.80993 1.000 18.25052 229 TYR A C 1
ATOM 1221 O O . TYR A 1 113 ? -5.15449 -11.92897 7.14795 1.000 19.86107 229 TYR A O 1
ATOM 1239 N N . GLU A 1 114 ? -6.28807 -10.17378 8.00256 1.000 14.68331 230 GLU A N 1
ATOM 1240 C CA . GLU A 1 114 ? -5.34241 -9.18155 7.47307 1.000 15.93722 230 GLU A CA 1
ATOM 1241 C C . GLU A 1 114 ? -3.98274 -9.33264 8.15470 1.000 13.32986 230 GLU A C 1
ATOM 1242 O O . GLU A 1 114 ? -2.91456 -9.35096 7.50703 1.000 16.06042 230 GLU A O 1
ATOM 1254 N N . LEU A 1 115 ? -3.98476 -9.47001 9.47852 1.000 14.57599 231 LEU A N 1
ATOM 1255 C CA . LEU A 1 115 ? -2.70936 -9.52883 10.19644 1.000 14.24407 231 LEU A CA 1
ATOM 1256 C C . LEU A 1 115 ? -1.99682 -10.85304 9.96774 1.000 15.66335 231 LEU A C 1
ATOM 1257 O O . LEU A 1 115 ? -0.76825 -10.87916 9.78922 1.000 16.06600 231 LEU A O 1
ATOM 1273 N N . ASN A 1 116 ? -2.74548 -11.96792 9.93336 1.000 17.69273 232 ASN A N 1
ATOM 1274 C CA . ASN A 1 116 ? -2.12206 -13.25874 9.65303 1.000 17.93061 232 ASN A CA 1
ATOM 1275 C C . ASN A 1 116 ? -1.54704 -13.28769 8.25731 1.000 18.67107 232 ASN A C 1
ATOM 1276 O O . ASN A 1 116 ? -0.45100 -13.83327 8.05280 1.000 20.10619 232 ASN A O 1
ATOM 1287 N N . GLY A 1 117 ? -2.23995 -12.67427 7.30422 1.000 17.30490 233 GLY A N 1
ATOM 1288 C CA . GLY A 1 117 ? -1.75227 -12.65555 5.94075 1.000 19.75100 233 GLY A CA 1
ATOM 1289 C C . GLY A 1 117 ? -0.49435 -11.81830 5.81347 1.000 20.03344 233 GLY A C 1
ATOM 1290 O O . GLY A 1 117 ? 0.40198 -12.14621 5.03827 1.000 23.17618 233 GLY A O 1
ATOM 1294 N N . MET A 1 118 ? -0.42185 -10.72564 6.57303 1.000 16.05027 234 MET A N 1
ATOM 1295 C CA . MET A 1 118 ? 0.75122 -9.86641 6.54829 1.000 20.69606 234 MET A CA 1
ATOM 1296 C C . MET A 1 118 ? 1.95096 -10.62218 7.07767 1.000 19.68404 234 MET A C 1
ATOM 1297 O O . MET A 1 118 ? 2.99179 -10.69834 6.41545 1.000 18.85544 234 MET A O 1
ATOM 1311 N N . VAL A 1 119 ? 1.81623 -11.23321 8.25448 1.000 16.90873 235 VAL A N 1
ATOM 1312 C CA . VAL A 1 119 ? 2.97772 -11.82000 8.90573 1.000 20.99623 235 VAL A CA 1
ATOM 1313 C C . VAL A 1 119 ? 3.45224 -13.08012 8.19900 1.000 23.47635 235 VAL A C 1
ATOM 1314 O O . VAL A 1 119 ? 4.63474 -13.45823 8.32071 1.000 21.32680 235 VAL A O 1
ATOM 1327 N N . ALA A 1 120 ? 2.56108 -13.74573 7.47487 1.000 20.09814 236 ALA A N 1
ATOM 1328 C CA . ALA A 1 120 ? 2.88144 -14.99146 6.79779 1.000 22.10674 236 ALA A CA 1
ATOM 1329 C C . ALA A 1 120 ? 3.37374 -14.77059 5.38401 1.000 17.94762 236 ALA A C 1
ATOM 1330 O O . ALA A 1 120 ? 3.70519 -15.74937 4.70051 1.000 21.49737 236 ALA A O 1
ATOM 1337 N N . ARG A 1 121 ? 3.43419 -13.52177 4.91291 1.000 18.04114 237 ARG A N 1
ATOM 1338 C CA . ARG A 1 121 ? 3.72731 -13.26744 3.51841 1.000 16.19178 237 ARG A CA 1
ATOM 1339 C C . ARG A 1 121 ? 5.12353 -13.78385 3.16903 1.000 16.84124 237 ARG A C 1
ATOM 1340 O O . ARG A 1 121 ? 6.11315 -13.47560 3.84972 1.000 16.80469 237 ARG A O 1
ATOM 1361 N N . GLU A 1 122 ? 5.20108 -14.53060 2.08323 1.000 18.70575 238 GLU A N 1
ATOM 1362 C CA . GLU A 1 122 ? 6.48354 -15.03403 1.60082 1.000 18.10378 238 GLU A CA 1
ATOM 1363 C C . GLU A 1 122 ? 6.73829 -14.53292 0.19504 1.000 18.42969 238 GLU A C 1
ATOM 1364 O O . GLU A 1 122 ? 5.81610 -14.25212 -0.57316 1.000 22.78947 238 GLU A O 1
ATOM 1376 N N . MET A 1 123 ? 8.01210 -14.40276 -0.12979 1.000 14.64180 239 MET A N 1
ATOM 1377 C CA . MET A 1 123 ? 8.43286 -14.06044 -1.48112 1.000 17.11474 239 MET A CA 1
ATOM 1378 C C . MET A 1 123 ? 9.73469 -14.80357 -1.70787 1.000 19.51341 239 MET A C 1
ATOM 1379 O O . MET A 1 123 ? 10.58423 -14.85803 -0.82416 1.000 16.68677 239 MET A O 1
ATOM 1393 N N . ASN A 1 124 ? 9.85682 -15.42601 -2.87756 1.000 24.73782 240 ASN A N 1
ATOM 1394 C CA . ASN A 1 124 ? 11.05784 -16.20053 -3.19163 1.000 25.23808 240 ASN A CA 1
ATOM 1395 C C . ASN A 1 124 ? 11.37955 -17.21660 -2.09501 1.000 24.03253 240 ASN A C 1
ATOM 1396 O O . ASN A 1 124 ? 12.54112 -17.45997 -1.73542 1.000 19.38977 240 ASN A O 1
ATOM 1407 N N . GLY A 1 125 ? 10.32888 -17.81259 -1.54874 1.000 20.55867 241 GLY A N 1
ATOM 1408 C CA . GLY A 1 125 ? 10.46429 -18.93915 -0.66874 1.000 22.12486 241 GLY A CA 1
ATOM 1409 C C . GLY A 1 125 ? 10.77325 -18.65084 0.78332 1.000 20.39206 241 GLY A C 1
ATOM 1410 O O . GLY A 1 125 ? 11.09072 -19.59476 1.52247 1.000 22.91491 241 GLY A O 1
ATOM 1414 N N A HIS A 1 126 ? 10.74273 -17.39139 1.22793 0.521 16.68304 242 HIS A N 1
ATOM 1415 N N B HIS A 1 126 ? 10.66480 -17.39821 1.23038 0.479 16.74855 242 HIS A N 1
ATOM 1416 C CA A HIS A 1 126 ? 10.98960 -17.09804 2.63401 0.521 17.36476 242 HIS A CA 1
ATOM 1417 C CA B HIS A 1 126 ? 10.96715 -17.07212 2.61534 0.479 17.38644 242 HIS A CA 1
ATOM 1418 C C A HIS A 1 126 ? 10.08188 -15.96347 3.10054 0.521 13.22049 242 HIS A C 1
ATOM 1419 C C B HIS A 1 126 ? 10.05125 -15.96210 3.09927 0.479 13.20010 242 HIS A C 1
ATOM 1420 O O A HIS A 1 126 ? 9.56265 -15.19341 2.29837 0.521 14.29292 242 HIS A O 1
ATOM 1421 O O B HIS A 1 126 ? 9.49933 -15.20510 2.30697 0.479 14.38420 242 HIS A O 1
ATOM 1448 N N . LYS A 1 127 ? 9.93241 -15.85547 4.42097 1.000 15.69803 243 LYS A N 1
ATOM 1449 C CA . LYS A 1 127 ? 9.11695 -14.79513 5.00067 1.000 16.38723 243 LYS A CA 1
ATOM 1450 C C . LYS A 1 127 ? 9.81850 -13.46219 4.79105 1.000 14.94378 243 LYS A C 1
ATOM 1451 O O . LYS A 1 127 ? 11.02601 -13.33755 4.98867 1.000 15.70129 243 LYS A O 1
ATOM 1470 N N . VAL A 1 128 ? 9.04381 -12.44995 4.38780 1.000 12.11653 244 VAL A N 1
ATOM 1471 C CA . VAL A 1 128 ? 9.60810 -11.16943 4.01846 1.000 11.53746 244 VAL A CA 1
ATOM 1472 C C . VAL A 1 128 ? 9.04131 -9.98905 4.79106 1.000 11.87709 244 VAL A C 1
ATOM 1473 O O . VAL A 1 128 ? 9.44233 -8.85692 4.51655 1.000 11.95096 244 VAL A O 1
ATOM 1486 N N . ILE A 1 129 ? 8.12604 -10.20620 5.73030 1.000 11.84940 245 ILE A N 1
ATOM 1487 C CA . ILE A 1 129 ? 7.58786 -9.12427 6.55060 1.000 10.93972 245 ILE A CA 1
ATOM 1488 C C . ILE A 1 129 ? 8.15646 -9.23990 7.95376 1.000 13.74048 245 ILE A C 1
ATOM 1489 O O . ILE A 1 129 ? 8.16329 -10.32390 8.56055 1.000 14.86298 245 ILE A O 1
ATOM 1505 N N . LEU A 1 130 ? 8.77308 -8.14996 8.40370 1.000 11.52064 246 LEU A N 1
ATOM 1506 C CA . LEU A 1 130 ? 9.53978 -8.09712 9.64468 1.000 12.66655 246 LEU A CA 1
ATOM 1507 C C . LEU A 1 130 ? 8.85488 -7.17260 10.63819 1.000 11.88843 246 LEU A C 1
ATOM 1508 O O . LEU A 1 130 ? 9.05634 -5.96148 10.57947 1.000 10.86636 246 LEU A O 1
ATOM 1524 N N . PRO A 1 131 ? 8.02191 -7.70213 11.55960 1.000 11.09342 247 PRO A N 1
ATOM 1525 C CA . PRO A 1 131 ? 7.37555 -6.83119 12.56224 1.000 11.00529 247 PRO A CA 1
ATOM 1526 C C . PRO A 1 131 ? 8.36800 -6.37676 13.63057 1.000 12.19646 247 PRO A C 1
ATOM 1527 O O . PRO A 1 131 ? 9.27748 -7.12313 14.04396 1.000 12.80422 247 PRO A O 1
ATOM 1538 N N . ILE A 1 132 ? 8.21219 -5.12015 14.04490 1.000 10.80299 248 ILE A N 1
ATOM 1539 C CA . ILE A 1 132 ? 8.98885 -4.55273 15.14597 1.000 11.27223 248 ILE A CA 1
ATOM 1540 C C . ILE A 1 132 ? 8.00674 -3.90359 16.10035 1.000 11.55468 248 ILE A C 1
ATOM 1541 O O . ILE A 1 132 ? 7.33550 -2.94057 15.73741 1.000 12.12639 248 ILE A O 1
ATOM 1557 N N . TRP A 1 133 ? 7.91072 -4.44227 17.32389 1.000 12.82811 249 TRP A N 1
ATOM 1558 C CA . TRP A 1 133 ? 7.05262 -3.83297 18.32957 1.000 12.60651 249 TRP A CA 1
ATOM 1559 C C . TRP A 1 133 ? 7.71475 -2.56437 18.85439 1.000 11.83412 249 TRP A C 1
ATOM 1560 O O . TRP A 1 133 ? 8.93947 -2.49838 18.98506 1.000 13.62945 249 TRP A O 1
ATOM 1581 N N . HIS A 1 134 ? 6.89688 -1.54012 19.08733 1.000 11.63629 250 HIS A N 1
ATOM 1582 C CA . HIS A 1 134 ? 7.44878 -0.23136 19.45175 1.000 12.69865 250 HIS A CA 1
ATOM 1583 C C . HIS A 1 134 ? 6.48238 0.48843 20.38191 1.000 12.28978 250 HIS A C 1
ATOM 1584 O O . HIS A 1 134 ? 5.32187 0.69803 20.03757 1.000 13.62260 250 HIS A O 1
ATOM 1598 N N . LYS A 1 135 ? 6.98102 0.85460 21.57590 1.000 12.48030 251 LYS A N 1
ATOM 1599 C CA . LYS A 1 135 ? 6.26185 1.62873 22.60825 1.000 12.56424 251 LYS A CA 1
ATOM 1600 C C . LYS A 1 135 ? 4.83364 1.13636 22.80088 1.000 12.83099 251 LYS A C 1
ATOM 1601 O O . LYS A 1 135 ? 3.87813 1.90943 22.78246 1.000 14.16602 251 LYS A O 1
ATOM 1620 N N . ILE A 1 136 ? 4.71626 -0.17962 22.98634 1.000 13.14364 252 ILE A N 1
ATOM 1621 C CA . ILE A 1 136 ? 3.44284 -0.89279 23.04471 1.000 11.88589 252 ILE A CA 1
ATOM 1622 C C . ILE A 1 136 ? 3.47100 -1.83884 24.23715 1.000 13.58956 252 ILE A C 1
ATOM 1623 O O . ILE A 1 136 ? 4.53200 -2.30622 24.66241 1.000 14.11524 252 ILE A O 1
ATOM 1639 N N . THR A 1 137 ? 2.28279 -2.13602 24.77753 1.000 14.98277 253 THR A N 1
ATOM 1640 C CA . THR A 1 137 ? 2.19592 -3.15467 25.80746 1.000 14.06184 253 THR A CA 1
ATOM 1641 C C . THR A 1 137 ? 1.67586 -4.46270 25.21591 1.000 15.24123 253 THR A C 1
ATOM 1642 O O . THR A 1 137 ? 0.91149 -4.46840 24.23877 1.000 15.02154 253 THR A O 1
ATOM 1653 N N . LYS A 1 138 ? 2.05437 -5.57262 25.84518 1.000 14.31329 254 LYS A N 1
ATOM 1654 C CA . LYS A 1 138 ? 1.51366 -6.86018 25.43553 1.000 15.16012 254 LYS A CA 1
ATOM 1655 C C . LYS A 1 138 ? -0.00180 -6.88428 25.59324 1.000 18.37336 254 LYS A C 1
ATOM 1656 O O . LYS A 1 138 ? -0.72032 -7.44915 24.75582 1.000 16.75987 254 LYS A O 1
ATOM 1675 N N . ASP A 1 139 ? -0.51846 -6.23678 26.63675 1.000 16.22554 255 ASP A N 1
ATOM 1676 C CA . ASP A 1 139 ? -1.96326 -6.13985 26.78624 1.000 17.20182 255 ASP A CA 1
ATOM 1677 C C . ASP A 1 139 ? -2.61231 -5.42252 25.61004 1.000 17.44822 255 ASP A C 1
ATOM 1678 O O . ASP A 1 139 ? -3.71944 -5.79500 25.19985 1.000 17.95710 255 ASP A O 1
ATOM 1687 N N . GLU A 1 140 ? -1.95442 -4.38768 25.05555 1.000 16.73120 256 GLU A N 1
ATOM 1688 C CA . GLU A 1 140 ? -2.52735 -3.70311 23.89928 1.000 16.61006 256 GLU A CA 1
ATOM 1689 C C . GLU A 1 140 ? -2.52050 -4.61061 22.67534 1.000 16.03810 256 GLU A C 1
ATOM 1690 O O . GLU A 1 140 ? -3.49711 -4.63176 21.90715 1.000 16.76390 256 GLU A O 1
ATOM 1702 N N . VAL A 1 141 ? -1.45548 -5.39840 22.51492 1.000 14.94454 257 VAL A N 1
ATOM 1703 C CA . VAL A 1 141 ? -1.40464 -6.35914 21.40520 1.000 14.32086 257 VAL A CA 1
ATOM 1704 C C . VAL A 1 141 ? -2.54086 -7.37849 21.54593 1.000 17.40224 257 VAL A C 1
ATOM 1705 O O . VAL A 1 141 ? -3.24617 -7.67770 20.58315 1.000 18.27226 257 VAL A O 1
ATOM 1718 N N . LEU A 1 142 ? -2.76041 -7.89962 22.75069 1.000 16.95432 258 LEU A N 1
ATOM 1719 C CA . LEU A 1 142 ? -3.81331 -8.89917 22.94165 1.000 18.03878 258 LEU A CA 1
ATOM 1720 C C . LEU A 1 142 ? -5.20135 -8.30296 22.75392 1.000 18.86642 258 LEU A C 1
ATOM 1721 O O . LEU A 1 142 ? -6.11988 -9.00474 22.29312 1.000 22.72846 258 LEU A O 1
ATOM 1737 N N . ARG A 1 143 ? -5.37427 -7.02234 23.08960 1.000 16.63583 259 ARG A N 1
ATOM 1738 C CA . ARG A 1 143 ? -6.67123 -6.36466 22.95712 1.000 18.26681 259 ARG A CA 1
ATOM 1739 C C . ARG A 1 143 ? -6.99923 -6.05164 21.50530 1.000 22.87632 259 ARG A C 1
ATOM 1740 O O . ARG A 1 143 ? -8.12589 -6.29429 21.05248 1.000 22.95334 259 ARG A O 1
ATOM 1761 N N . PHE A 1 144 ? -6.02822 -5.48887 20.75635 1.000 18.15854 260 PHE A N 1
ATOM 1762 C CA . PHE A 1 144 ? -6.31137 -4.92612 19.44544 1.000 18.27538 260 PHE A CA 1
ATOM 1763 C C . PHE A 1 144 ? -5.80810 -5.76286 18.29066 1.000 18.81478 260 PHE A C 1
ATOM 1764 O O . PHE A 1 144 ? -6.34183 -5.62455 17.18587 1.000 20.84806 260 PHE A O 1
ATOM 1781 N N . SER A 1 145 ? -4.84316 -6.61337 18.51090 1.000 17.49632 261 SER A N 1
ATOM 1782 C CA . SER A 1 145 ? -4.24502 -7.39089 17.42680 1.000 16.41076 261 SER A CA 1
ATOM 1783 C C . SER A 1 145 ? -3.76033 -8.73026 17.95462 1.000 17.16073 261 SER A C 1
ATOM 1784 O O . SER A 1 145 ? -2.57773 -9.05725 17.84693 1.000 17.51676 261 SER A O 1
ATOM 1792 N N . PRO A 1 146 ? -4.63378 -9.52447 18.57759 1.000 17.16143 262 PRO A N 1
ATOM 1793 C CA . PRO A 1 146 ? -4.14699 -10.69102 19.32597 1.000 16.83303 262 PRO A CA 1
ATOM 1794 C C . PRO A 1 146 ? -3.38817 -11.70897 18.52264 1.000 16.30886 262 PRO A C 1
ATOM 1795 O O . PRO A 1 146 ? -2.58006 -12.44222 19.09446 1.000 21.40066 262 PRO A O 1
ATOM 1806 N N . SER A 1 147 ? -3.64339 -11.82435 17.20817 1.000 18.40148 263 SER A N 1
ATOM 1807 C CA . SER A 1 147 ? -2.91510 -12.81993 16.44546 1.000 21.53066 263 SER A CA 1
ATOM 1808 C C . SER A 1 147 ? -1.43029 -12.50518 16.35550 1.000 19.23671 263 SER A C 1
ATOM 1809 O O . SER A 1 147 ? -0.64853 -13.39470 16.02146 1.000 22.77124 263 SER A O 1
ATOM 1817 N N . LEU A 1 148 ? -1.02503 -11.26933 16.68754 1.000 18.36411 264 LEU A N 1
ATOM 1818 C CA . LEU A 1 148 ? 0.38290 -10.92017 16.60638 1.000 18.28578 264 LEU A CA 1
ATOM 1819 C C . LEU A 1 148 ? 1.17097 -11.32624 17.83539 1.000 20.03804 264 LEU A C 1
ATOM 1820 O O . LEU A 1 148 ? 2.40610 -11.33360 17.78624 1.000 18.70337 264 LEU A O 1
ATOM 1836 N N . ALA A 1 149 ? 0.48290 -11.66660 18.92293 1.000 20.18285 265 ALA A N 1
ATOM 1837 C CA . ALA A 1 149 ? 1.13493 -11.81109 20.21522 1.000 22.71546 265 ALA A CA 1
ATOM 1838 C C . ALA A 1 149 ? 2.19727 -12.88762 20.21087 1.000 25.74810 265 ALA A C 1
ATOM 1839 O O . ALA A 1 149 ? 3.19998 -12.76842 20.92581 1.000 33.59485 265 ALA A O 1
ATOM 1846 N N . ASP A 1 150 ? 2.00425 -13.94138 19.41949 1.000 21.44798 266 ASP A N 1
ATOM 1847 C CA . ASP A 1 150 ? 2.90917 -15.07479 19.37282 1.000 33.78776 266 ASP A CA 1
ATOM 1848 C C . ASP A 1 150 ? 3.81768 -15.07134 18.15214 1.000 37.46464 266 ASP A C 1
ATOM 1849 O O . ASP A 1 150 ? 4.55318 -16.03828 17.94679 1.000 36.23426 266 ASP A O 1
ATOM 1858 N N . LYS A 1 151 ? 3.77300 -14.03393 17.32227 1.000 23.46185 267 LYS A N 1
ATOM 1859 C CA . LYS A 1 151 ? 4.51940 -14.02859 16.07720 1.000 22.93808 267 LYS A CA 1
ATOM 1860 C C . LYS A 1 151 ? 5.88122 -13.38248 16.30374 1.000 26.56599 267 LYS A C 1
ATOM 1861 O O . LYS A 1 151 ? 6.00027 -12.39459 17.03384 1.000 22.03367 267 LYS A O 1
ATOM 1880 N N . LEU A 1 152 ? 6.90704 -13.96105 15.67909 1.000 27.73142 268 LEU A N 1
ATOM 1881 C CA . LEU A 1 152 ? 8.27546 -13.48739 15.85293 1.000 22.25838 268 LEU A CA 1
ATOM 1882 C C . LEU A 1 152 ? 8.38838 -12.02707 15.44478 1.000 19.56063 268 LEU A C 1
ATOM 1883 O O . LEU A 1 152 ? 7.89587 -11.63147 14.37934 1.000 22.05319 268 LEU A O 1
ATOM 1899 N N . ALA A 1 153 ? 9.07456 -11.24244 16.27871 1.000 20.13044 269 ALA A N 1
ATOM 1900 C CA . ALA A 1 153 ? 9.21025 -9.80945 16.08073 1.000 15.95628 269 ALA A CA 1
ATOM 1901 C C . ALA A 1 153 ? 10.43598 -9.30928 16.83655 1.000 17.03736 269 ALA A C 1
ATOM 1902 O O . ALA A 1 153 ? 10.78420 -9.84180 17.88688 1.000 21.96499 269 ALA A O 1
ATOM 1909 N N . LEU A 1 154 ? 11.04299 -8.24554 16.32277 1.000 12.74266 270 LEU A N 1
ATOM 1910 C CA . LEU A 1 154 ? 11.96520 -7.42330 17.09244 1.000 12.48544 270 LEU A CA 1
ATOM 1911 C C . LEU A 1 154 ? 11.12479 -6.48814 17.96586 1.000 12.45683 270 LEU A C 1
ATOM 1912 O O . LEU A 1 154 ? 9.90689 -6.41960 17.82241 1.000 12.78680 270 LEU A O 1
ATOM 1928 N N . ASN A 1 155 ? 11.78631 -5.79036 18.90393 1.000 12.58510 271 ASN A N 1
ATOM 1929 C CA . ASN A 1 155 ? 11.07096 -4.98822 19.90366 1.000 13.93150 271 ASN A CA 1
ATOM 1930 C C . ASN A 1 155 ? 12.00453 -3.88823 20.36185 1.000 12.11870 271 ASN A C 1
ATOM 1931 O O . ASN A 1 155 ? 13.08140 -4.17291 20.87268 1.000 12.96561 271 ASN A O 1
ATOM 1942 N N . THR A 1 156 ? 11.65052 -2.63382 20.09714 1.000 12.44443 272 THR A N 1
ATOM 1943 C CA . THR A 1 156 ? 12.58749 -1.55019 20.38582 1.000 11.75694 272 THR A CA 1
ATOM 1944 C C . THR A 1 156 ? 12.82113 -1.31262 21.87054 1.000 13.29093 272 THR A C 1
ATOM 1945 O O . THR A 1 156 ? 13.74702 -0.57108 22.19265 1.000 13.42401 272 THR A O 1
ATOM 1956 N N . SER A 1 157 ? 12.03989 -1.92492 22.76983 1.000 13.32230 273 SER A N 1
ATOM 1957 C CA . SER A 1 157 ? 12.37869 -1.87814 24.19084 1.000 14.59062 273 SER A CA 1
ATOM 1958 C C . SER A 1 157 ? 13.51069 -2.84190 24.54941 1.000 15.85417 273 SER A C 1
ATOM 1959 O O . SER A 1 157 ? 14.11290 -2.66743 25.60637 1.000 18.55194 273 SER A O 1
ATOM 1967 N N . ILE A 1 158 ? 13.74405 -3.85949 23.71482 1.000 13.86074 274 ILE A N 1
ATOM 1968 C CA . ILE A 1 158 ? 14.77230 -4.87751 23.91594 1.000 16.97751 274 ILE A CA 1
ATOM 1969 C C . ILE A 1 158 ? 15.94713 -4.66450 22.98788 1.000 16.80921 274 ILE A C 1
ATOM 1970 O O . ILE A 1 158 ? 17.08154 -5.02945 23.35433 1.000 19.06765 274 ILE A O 1
ATOM 1986 N N . HIS A 1 159 ? 15.70793 -4.16320 21.80173 1.000 15.28023 275 HIS A N 1
ATOM 1987 C CA . HIS A 1 159 ? 16.69078 -4.03567 20.74488 1.000 15.92054 275 HIS A CA 1
ATOM 1988 C C . HIS A 1 159 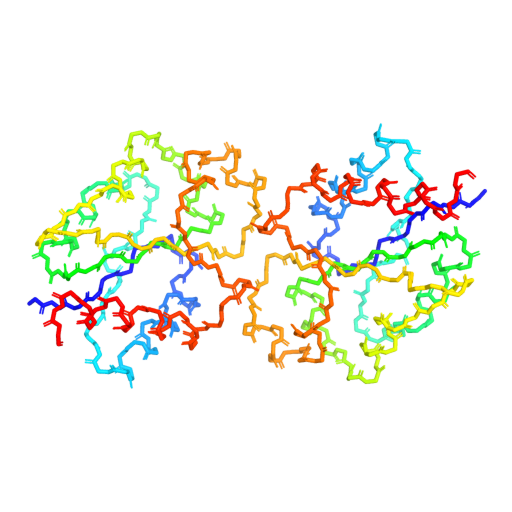? 16.93001 -2.56720 20.45097 1.000 12.42539 275 HIS A C 1
ATOM 1989 O O . HIS A 1 159 ? 15.98540 -1.81968 20.14487 1.000 15.75869 275 HIS A O 1
ATOM 2003 N N . THR A 1 160 ? 18.18509 -2.14247 20.53208 1.000 13.34143 276 THR A N 1
ATOM 2004 C CA . THR A 1 160 ? 18.51615 -0.82239 20.03339 1.000 11.68676 276 THR A CA 1
ATOM 2005 C C . THR A 1 160 ? 18.38013 -0.78046 18.51592 1.000 13.22668 276 THR A C 1
ATOM 2006 O O . THR A 1 160 ? 18.28894 -1.81897 17.84129 1.000 13.84682 276 THR A O 1
ATOM 2017 N N . ILE A 1 161 ? 18.35894 0.43100 17.96409 1.000 13.56457 277 ILE A N 1
ATOM 2018 C CA . ILE A 1 161 ? 18.37265 0.55308 16.51398 1.000 13.43190 277 ILE A CA 1
ATOM 2019 C C . ILE A 1 161 ? 19.59485 -0.16132 15.95272 1.000 15.03091 277 ILE A C 1
ATOM 2020 O O . ILE A 1 161 ? 19.49776 -0.86539 14.93814 1.000 14.09785 277 ILE A O 1
ATOM 2036 N N . ASP A 1 162 ? 20.74611 -0.07298 16.62515 1.000 13.66555 278 ASP A N 1
ATOM 2037 C CA . ASP A 1 162 ? 21.93691 -0.78432 16.12884 1.000 14.04880 278 ASP A CA 1
ATOM 2038 C C . ASP A 1 162 ? 21.71871 -2.29829 16.12690 1.000 14.14848 278 ASP A C 1
ATOM 2039 O O . ASP A 1 162 ? 22.15786 -2.99166 15.20161 1.000 13.88058 278 ASP A O 1
ATOM 2048 N N . ASP A 1 163 ? 21.04684 -2.84893 17.15568 1.000 13.70268 279 ASP A N 1
ATOM 2049 C CA . ASP A 1 163 ? 20.74121 -4.27662 17.19509 1.000 13.24674 279 ASP A CA 1
ATOM 2050 C C . ASP A 1 163 ? 19.82767 -4.66590 16.03120 1.000 13.34418 279 ASP A C 1
ATOM 2051 O O . ASP A 1 163 ? 19.97554 -5.73454 15.40498 1.000 12.78312 279 ASP A O 1
ATOM 2060 N N . ILE A 1 164 ? 18.83623 -3.82140 15.75831 1.000 12.99774 280 ILE A N 1
ATOM 2061 C CA . ILE A 1 164 ? 17.91634 -4.05936 14.65197 1.000 13.50389 280 ILE A CA 1
ATOM 2062 C C . ILE A 1 164 ? 18.66684 -4.04135 13.33277 1.000 11.55183 280 ILE A C 1
ATOM 2063 O O . ILE A 1 164 ? 18.48578 -4.92496 12.48685 1.000 11.89218 280 ILE A O 1
ATOM 2079 N N . VAL A 1 165 ? 19.51121 -3.03630 13.12410 1.000 12.21875 281 VAL A N 1
ATOM 2080 C CA . VAL A 1 165 ? 20.30113 -2.95139 11.89807 1.000 11.48596 281 VAL A CA 1
ATOM 2081 C C . VAL A 1 165 ? 21.17451 -4.19047 11.73571 1.000 13.95018 281 VAL A C 1
ATOM 2082 O O . VAL A 1 165 ? 21.28097 -4.74064 10.63344 1.000 13.39179 281 VAL A O 1
ATOM 2095 N N . GLU A 1 166 ? 21.80917 -4.65666 12.81252 1.000 14.16053 282 GLU A N 1
ATOM 2096 C CA . GLU A 1 166 ? 22.66389 -5.84365 12.70873 1.000 13.60441 282 GLU A CA 1
ATOM 2097 C C . GLU A 1 166 ? 21.85510 -7.06393 12.28839 1.000 12.21849 282 GLU A C 1
ATOM 2098 O O . GLU A 1 166 ? 22.26287 -7.81460 11.39161 1.000 13.52400 282 GLU A O 1
ATOM 2110 N N . ASN A 1 167 ? 20.68757 -7.25691 12.87245 1.000 13.11365 283 ASN A N 1
ATOM 2111 C CA . ASN A 1 167 ? 19.81322 -8.35776 12.48188 1.000 12.29687 283 ASN A CA 1
ATOM 2112 C C . ASN A 1 167 ? 19.42278 -8.25710 11.01726 1.000 12.87753 283 ASN A C 1
ATOM 2113 O O . ASN A 1 167 ? 19.48403 -9.24057 10.29342 1.000 13.93735 283 ASN A O 1
ATOM 2124 N N . LEU A 1 168 ? 19.01025 -7.08026 10.58251 1.000 12.58423 284 LEU A N 1
ATOM 2125 C CA . LEU A 1 168 ? 18.56167 -6.90389 9.20290 1.000 14.38087 284 LEU A CA 1
ATOM 2126 C C . LEU A 1 168 ? 19.72450 -7.03380 8.23138 1.000 13.27247 284 LEU A C 1
ATOM 2127 O O . LEU A 1 168 ? 19.52329 -7.55502 7.11650 1.000 13.49817 284 LEU A O 1
ATOM 2143 N N . LYS A 1 169 ? 20.92864 -6.58813 8.61491 1.000 12.08679 285 LYS A N 1
ATOM 2144 C CA . LYS A 1 169 ? 22.10780 -6.75433 7.77806 1.000 13.56460 285 LYS A CA 1
ATOM 2145 C C . LYS A 1 169 ? 22.40963 -8.22795 7.54860 1.000 12.78096 285 LYS A C 1
ATOM 2146 O O . LYS A 1 169 ? 22.67383 -8.65843 6.42457 1.000 14.65903 285 LYS A O 1
ATOM 2165 N N . ASN A 1 170 ? 22.38658 -9.02402 8.60083 1.000 12.14270 286 ASN A N 1
ATOM 2166 C CA . ASN A 1 170 ? 22.67854 -10.44608 8.47585 1.000 12.92255 286 ASN A CA 1
ATOM 2167 C C . ASN A 1 170 ? 21.62765 -11.14191 7.62819 1.000 12.07881 286 ASN A C 1
ATOM 2168 O O . ASN A 1 170 ? 21.96575 -11.96663 6.77035 1.000 13.09598 286 ASN A O 1
ATOM 2179 N N . LEU A 1 171 ? 20.35969 -10.80424 7.81831 1.000 11.46550 287 LEU A N 1
ATOM 2180 C CA . LEU A 1 171 ? 19.29258 -11.40167 7.02808 1.000 12.90141 287 LEU A CA 1
ATOM 2181 C C . LEU A 1 171 ? 19.42419 -11.03054 5.55818 1.000 12.30112 287 LEU A C 1
ATOM 2182 O O . LEU A 1 171 ? 19.38943 -11.89949 4.66245 1.000 11.72309 287 LEU A O 1
ATOM 2198 N N . HIS A 1 172 ? 19.56445 -9.74395 5.27640 1.000 11.33057 288 HIS A N 1
ATOM 2199 C CA . HIS A 1 172 ? 19.61620 -9.29031 3.90310 1.000 11.39324 288 HIS A CA 1
ATOM 2200 C C . HIS A 1 172 ? 20.84449 -9.86648 3.21341 1.000 13.18672 288 HIS A C 1
ATOM 2201 O O . HIS A 1 172 ? 20.77070 -10.29673 2.06734 1.000 12.85341 288 HIS A O 1
ATOM 2215 N N . HIS A 1 173 ? 21.97309 -9.93227 3.89884 1.000 12.59095 289 HIS A N 1
ATOM 2216 C CA . HIS A 1 173 ? 23.16608 -10.50233 3.28078 1.000 11.65229 289 HIS A CA 1
ATOM 2217 C C . HIS A 1 173 ? 22.96341 -11.96358 2.90394 1.000 11.95651 289 HIS A C 1
ATOM 2218 O O . HIS A 1 173 ? 23.34785 -12.39983 1.80593 1.000 12.72291 289 HIS A O 1
ATOM 2232 N N . HIS A 1 174 ? 22.38556 -12.74037 3.80778 1.000 10.98353 290 HIS A N 1
ATOM 2233 C CA . HIS A 1 174 ? 22.14347 -14.15316 3.54916 1.000 12.77850 290 HIS A CA 1
ATOM 2234 C C . HIS A 1 174 ? 21.34030 -14.35348 2.28593 1.000 13.03088 290 HIS A C 1
ATOM 2235 O O . HIS A 1 174 ? 21.61771 -15.28297 1.52582 1.000 12.73458 290 HIS A O 1
ATOM 2249 N N . HIS A 1 175 ? 20.33571 -13.51359 2.05007 1.000 12.12184 291 HIS A N 1
ATOM 2250 C CA . HIS A 1 175 ? 19.41298 -13.73529 0.94751 1.000 11.09152 291 HIS A CA 1
ATOM 2251 C C . HIS A 1 175 ? 19.69734 -12.91567 -0.29050 1.000 10.38821 291 HIS A C 1
ATOM 2252 O O . HIS A 1 175 ? 19.14947 -13.25523 -1.34659 1.000 13.22125 291 HIS A O 1
ATOM 2266 N N . HIS A 1 176 ? 20.57389 -11.90544 -0.21962 1.000 10.52617 292 HIS A N 1
ATOM 2267 C CA . HIS A 1 176 ? 20.68228 -10.99269 -1.34859 1.000 11.09347 292 HIS A CA 1
ATOM 2268 C C . HIS A 1 176 ? 22.10361 -10.52384 -1.63021 1.000 13.57800 292 HIS A C 1
ATOM 2269 O O . HIS A 1 176 ? 22.27788 -9.62078 -2.44879 1.000 15.75034 292 HIS A O 1
ATOM 2283 N N . HIS A 1 177 ? 23.12764 -11.13328 -1.06219 1.000 12.19603 293 HIS A N 1
ATOM 2284 C CA . HIS A 1 177 ? 24.44862 -10.59963 -1.34483 1.000 14.84666 293 HIS A CA 1
ATOM 2285 C C . HIS A 1 177 ? 24.86650 -10.74048 -2.77652 1.000 16.99842 293 HIS A C 1
ATOM 2286 O O . HIS A 1 177 ? 24.33437 -11.55320 -3.52206 1.000 15.63169 293 HIS A O 1
ATOM 2301 N N . GLN B 1 40 ? 1.19860 -0.21636 57.49817 1.000 32.34194 156 GLN B N 1
ATOM 2302 C CA . GLN B 1 40 ? 2.22729 -0.77989 56.61286 1.000 43.57765 156 GLN B CA 1
ATOM 2303 C C . GLN B 1 40 ? 1.58317 -1.61947 55.51142 1.000 44.95160 156 GLN B C 1
ATOM 2304 O O . GLN B 1 40 ? 0.84771 -2.55830 55.79488 1.000 33.32985 156 GLN B O 1
ATOM 2317 N N . TYR B 1 41 ? 1.87058 -1.29933 54.25412 1.000 35.56028 157 TYR B N 1
ATOM 2318 C CA . TYR B 1 41 ? 1.20612 -1.94995 53.12788 1.000 28.70272 157 TYR B CA 1
ATOM 2319 C C . TYR B 1 41 ? 2.23573 -2.61090 52.20409 1.000 19.93087 157 TYR B C 1
ATOM 2320 O O . TYR B 1 41 ? 3.42500 -2.70135 52.50310 1.000 24.33014 157 TYR B O 1
ATOM 2338 N N . ASP B 1 42 ? 1.75828 -3.08734 51.05069 1.000 24.61077 158 ASP B N 1
ATOM 2339 C CA . ASP B 1 42 ? 2.54157 -4.02777 50.25682 1.000 24.96727 158 ASP B CA 1
ATOM 2340 C C . ASP B 1 42 ? 3.38002 -3.37288 49.15845 1.000 17.52575 158 ASP B C 1
ATOM 2341 O O . ASP B 1 42 ? 4.57117 -3.66370 49.05129 1.000 20.40418 158 ASP B O 1
ATOM 2350 N N . PHE B 1 43 ? 2.78064 -2.48835 48.36004 1.000 22.35023 159 PHE B N 1
ATOM 2351 C CA . PHE B 1 43 ? 3.50280 -1.84403 47.27331 1.000 19.99454 159 PHE B CA 1
ATOM 2352 C C . PHE B 1 43 ? 3.11885 -0.37540 47.18460 1.000 14.89904 159 PHE B C 1
ATOM 2353 O O . PHE B 1 43 ? 1.95335 -0.02673 47.37572 1.000 19.59078 159 PHE B O 1
ATOM 2370 N N . PHE B 1 44 ? 4.09536 0.47141 46.85731 1.000 20.20492 160 PHE B N 1
ATOM 2371 C CA . PHE B 1 44 ? 3.81956 1.79155 46.30607 1.000 19.13945 160 PHE B CA 1
ATOM 2372 C C . PHE B 1 44 ? 4.35163 1.82360 44.88117 1.000 17.72322 160 PHE B C 1
ATOM 2373 O O . PHE B 1 44 ? 5.25550 1.06741 44.52775 1.000 19.86582 160 PHE B O 1
ATOM 2390 N N . ILE B 1 45 ? 3.76728 2.70517 44.08027 1.000 20.26108 161 ILE B N 1
ATOM 2391 C CA . ILE B 1 45 ? 4.12299 2.82334 42.66604 1.000 14.93505 161 ILE B CA 1
ATOM 2392 C C . ILE B 1 45 ? 4.54668 4.26271 42.39608 1.000 17.68611 161 ILE B C 1
ATOM 2393 O O . ILE B 1 45 ? 3.69703 5.16739 42.32376 1.000 22.03940 161 ILE B O 1
ATOM 2409 N N A SER B 1 46 ? 5.84732 4.46458 42.23430 0.440 19.77991 162 SER B N 1
ATOM 2410 N N B SER B 1 46 ? 5.84044 4.46647 42.22141 0.560 19.76588 162 SER B N 1
ATOM 2411 C CA A SER B 1 46 ? 6.39357 5.75371 41.82440 0.440 19.90319 162 SER B CA 1
ATOM 2412 C CA B SER B 1 46 ? 6.38204 5.76122 41.82724 0.560 19.89278 162 SER B CA 1
ATOM 2413 C C A SER B 1 46 ? 6.33422 5.86691 40.30774 0.440 21.74123 162 SER B C 1
ATOM 2414 C C B SER B 1 46 ? 6.36067 5.87702 40.30962 0.560 21.74478 162 SER B C 1
ATOM 2415 O O A SER B 1 46 ? 6.59933 4.89837 39.58863 0.440 21.34805 162 SER B O 1
ATOM 2416 O O B SER B 1 46 ? 6.69095 4.92228 39.59801 0.560 21.28732 162 SER B O 1
ATOM 2431 N N . HIS B 1 47 ? 5.97212 7.05216 39.82537 1.000 20.14130 163 HIS B N 1
ATOM 2432 C CA . HIS B 1 47 ? 5.69391 7.22520 38.40361 1.000 21.06095 163 HIS B CA 1
ATOM 2433 C C . HIS B 1 47 ? 5.75941 8.69487 38.04115 1.000 23.91797 163 HIS B C 1
ATOM 2434 O O . HIS B 1 47 ? 5.51430 9.56718 38.87042 1.000 23.23066 163 HIS B O 1
ATOM 2448 N N . ALA B 1 48 ? 6.07258 8.96011 36.77555 1.000 24.03136 164 ALA B N 1
ATOM 2449 C CA . ALA B 1 48 ? 5.79368 10.27098 36.21378 1.000 27.89336 164 ALA B CA 1
ATOM 2450 C C . ALA B 1 48 ? 4.29565 10.42627 35.97763 1.000 23.14689 164 ALA B C 1
ATOM 2451 O O . ALA B 1 48 ? 3.56068 9.44927 35.77521 1.000 24.34633 164 ALA B O 1
ATOM 2458 N N . SER B 1 49 ? 3.82771 11.67513 36.01583 1.000 31.13030 165 SER B N 1
ATOM 2459 C CA . SER B 1 49 ? 2.39008 11.91574 35.94670 1.000 30.84667 165 SER B CA 1
ATOM 2460 C C . SER B 1 49 ? 1.76552 11.33217 34.68760 1.000 30.50807 165 SER B C 1
ATOM 2461 O O . SER B 1 49 ? 0.61020 10.90352 34.71685 1.000 32.60839 165 SER B O 1
ATOM 2469 N N . GLU B 1 50 ? 2.50392 11.31439 33.56984 1.000 31.02421 166 GLU B N 1
ATOM 2470 C CA . GLU B 1 50 ? 1.92338 10.84118 32.32156 1.000 35.31660 166 GLU B CA 1
ATOM 2471 C C . GLU B 1 50 ? 1.46485 9.39122 32.40430 1.000 31.94909 166 GLU B C 1
ATOM 2472 O O . GLU B 1 50 ? 0.59711 8.98440 31.62702 1.000 30.99528 166 GLU B O 1
ATOM 2484 N N . ASP B 1 51 ? 2.00750 8.60410 33.33290 1.000 29.85077 167 ASP B N 1
ATOM 2485 C CA . ASP B 1 51 ? 1.66640 7.18927 33.44567 1.000 30.72820 167 ASP B CA 1
ATOM 2486 C C . ASP B 1 51 ? 0.59428 6.89485 34.49127 1.000 26.08298 167 ASP B C 1
ATOM 2487 O O . ASP B 1 51 ? 0.19151 5.73689 34.62905 1.000 26.04264 167 ASP B O 1
ATOM 2496 N N . LYS B 1 52 ? 0.10161 7.91225 35.20322 1.000 28.26050 168 LYS B N 1
ATOM 2497 C CA . LYS B 1 52 ? -0.74431 7.65886 36.37066 1.000 27.66995 168 LYS B CA 1
ATOM 2498 C C . LYS B 1 52 ? -2.05617 6.99209 35.98271 1.000 32.18150 168 LYS B C 1
ATOM 2499 O O . LYS B 1 52 ? -2.43102 5.95954 36.55189 1.000 30.60107 168 LYS B O 1
ATOM 2518 N N . ASP B 1 53 ? -2.78794 7.58246 35.04087 1.000 33.62542 169 ASP B N 1
ATOM 2519 C CA . ASP B 1 53 ? -4.14012 7.12300 34.75792 1.000 35.49038 169 ASP B CA 1
ATOM 2520 C C . ASP B 1 53 ? -4.17808 5.84348 33.93786 1.000 36.68636 169 ASP B C 1
ATOM 2521 O O . ASP B 1 53 ? -5.25725 5.26860 33.78473 1.000 34.60456 169 ASP B O 1
ATOM 2530 N N . ASP B 1 54 ? -3.03044 5.37734 33.42111 1.000 29.83701 170 ASP B N 1
ATOM 2531 C CA . ASP B 1 54 ? -3.00418 4.23286 32.53469 1.000 34.21773 170 ASP B CA 1
ATOM 2532 C C . ASP B 1 54 ? -2.36068 3.07359 33.26898 1.000 26.11711 170 ASP B C 1
ATOM 2533 O O . ASP B 1 54 ? -3.05233 2.36559 34.04192 1.000 24.89400 170 ASP B O 1
ATOM 2542 N N . ILE B 1 55 ? -1.06546 2.83015 33.10127 1.000 22.74470 171 ILE B N 1
ATOM 2543 C CA . ILE B 1 55 ? -0.43644 1.62040 33.60377 1.000 18.01602 171 ILE B CA 1
ATOM 2544 C C . ILE B 1 55 ? -0.40762 1.60118 35.13014 1.000 20.67478 171 ILE B C 1
ATOM 2545 O O . ILE B 1 55 ? -0.48529 0.52787 35.73330 1.000 21.77753 171 ILE B O 1
ATOM 2561 N N . VAL B 1 56 ? -0.21794 2.76309 35.76321 1.000 20.67540 172 VAL B N 1
ATOM 2562 C CA . VAL B 1 56 ? -0.15003 2.81360 37.22761 1.000 18.74060 172 VAL B CA 1
ATOM 2563 C C . VAL B 1 56 ? -1.47679 2.37939 37.82918 1.000 21.38592 172 VAL B C 1
ATOM 2564 O O . VAL B 1 56 ? -1.52607 1.44954 38.64464 1.000 22.29140 172 VAL B O 1
ATOM 2577 N N . ARG B 1 57 ? -2.56760 3.02733 37.42274 1.000 21.02457 173 ARG B N 1
ATOM 2578 C CA . ARG B 1 57 ? -3.89406 2.67787 37.93846 1.000 23.57508 173 ARG B CA 1
ATOM 2579 C C . ARG B 1 57 ? -4.24515 1.22771 37.63006 1.000 26.07785 173 ARG B C 1
ATOM 2580 O O . ARG B 1 57 ? -4.76453 0.50842 38.48985 1.000 24.97253 173 ARG B O 1
ATOM 2601 N N . ASP B 1 58 ? -3.91892 0.75663 36.42084 1.000 22.87571 174 ASP B N 1
ATOM 2602 C CA . ASP B 1 58 ? -4.25359 -0.61675 36.05282 1.000 21.77083 174 ASP B CA 1
ATOM 2603 C C . ASP B 1 58 ? -3.46472 -1.63136 36.87003 1.000 21.76225 174 ASP B C 1
ATOM 2604 O O . ASP B 1 58 ? -4.00396 -2.67022 37.27059 1.000 21.57713 174 ASP B O 1
ATOM 2613 N N . LEU B 1 59 ? -2.17999 -1.36238 37.10801 1.000 20.95865 175 LEU B N 1
ATOM 2614 C CA . LEU B 1 59 ? -1.37339 -2.27786 37.89951 1.000 19.16585 175 LEU B CA 1
ATOM 2615 C C . LEU B 1 59 ? -1.83445 -2.28326 39.34976 1.000 20.64420 175 LEU B C 1
ATOM 2616 O O . LEU B 1 59 ? -1.93368 -3.34241 39.96763 1.000 21.26215 175 LEU B O 1
ATOM 2632 N N . ALA B 1 60 ? -2.13666 -1.10526 39.89474 1.000 20.07314 176 ALA B N 1
ATOM 2633 C CA . ALA B 1 60 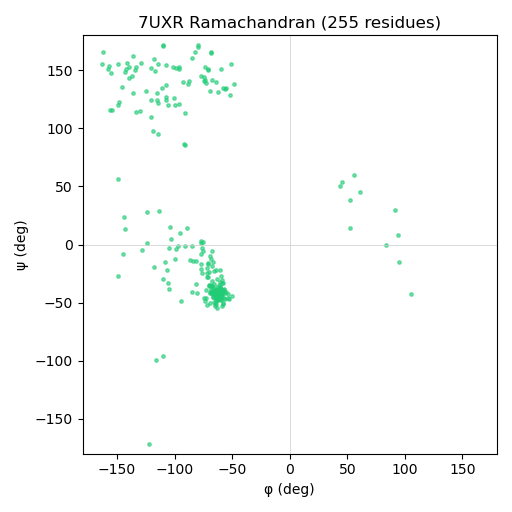? -2.63160 -1.03830 41.26549 1.000 17.26239 176 ALA B CA 1
ATOM 2634 C C . ALA B 1 60 ? -3.91078 -1.84164 41.40076 1.000 22.56312 176 ALA B C 1
ATOM 2635 O O . ALA B 1 60 ? -4.05563 -2.62237 42.35062 1.000 21.56662 176 ALA B O 1
ATOM 2642 N N . GLU B 1 61 ? -4.86258 -1.64759 40.47353 1.000 21.55237 177 GLU B N 1
ATOM 2643 C CA . GLU B 1 61 ? -6.11970 -2.39051 40.52799 1.000 26.28599 177 GLU B CA 1
ATOM 2644 C C . GLU B 1 61 ? -5.87221 -3.89027 40.53348 1.000 27.47684 177 GLU B C 1
ATOM 2645 O O . GLU B 1 61 ? -6.47214 -4.62986 41.32055 1.000 24.83602 177 GLU B O 1
ATOM 2657 N N . ALA B 1 62 ? -5.00151 -4.36574 39.64293 1.000 22.47601 178 ALA B N 1
ATOM 2658 C CA . ALA B 1 62 ? -4.77127 -5.79426 39.52883 1.000 22.78717 178 ALA B CA 1
ATOM 2659 C C . ALA B 1 62 ? -4.13871 -6.36651 40.79058 1.000 23.72092 178 ALA B C 1
ATOM 2660 O O . ALA B 1 62 ? -4.49793 -7.46972 41.22033 1.000 24.58514 178 ALA B O 1
ATOM 2667 N N . LEU B 1 63 ? -3.18948 -5.63517 41.38481 1.000 22.39753 179 LEU B N 1
ATOM 2668 C CA . LEU B 1 63 ? -2.58220 -6.06276 42.64521 1.000 22.50920 179 LEU B CA 1
ATOM 2669 C C . LEU B 1 63 ? -3.60454 -6.10709 43.78023 1.000 22.57423 179 LEU B C 1
ATOM 2670 O O . LEU B 1 63 ? -3.60904 -7.05230 44.57636 1.000 20.17682 179 LEU B O 1
ATOM 2686 N N . ARG B 1 64 ? -4.47767 -5.10905 43.85513 1.000 21.53572 180 ARG B N 1
ATOM 2687 C CA . ARG B 1 64 ? -5.53007 -5.10418 44.87229 1.000 19.45510 180 ARG B CA 1
ATOM 2688 C C . ARG B 1 64 ? -6.48425 -6.27035 44.67345 1.000 26.49698 180 ARG B C 1
ATOM 2689 O O . ARG B 1 64 ? -6.92749 -6.89419 45.64651 1.000 27.89093 180 ARG B O 1
ATOM 2710 N N . ASN B 1 65 ? -6.82491 -6.58268 43.42194 1.000 25.15526 181 ASN B N 1
ATOM 2711 C CA . ASN B 1 65 ? -7.66865 -7.74526 43.17138 1.000 28.61674 181 ASN B CA 1
ATOM 2712 C C . ASN B 1 65 ? -6.96617 -9.04956 43.48992 1.000 24.68487 181 ASN B C 1
ATOM 2713 O O . ASN B 1 65 ? -7.59165 -10.11419 43.40131 1.000 29.67025 181 ASN B O 1
ATOM 2724 N N . ASN B 1 66 ? -5.68365 -8.99794 43.83907 1.000 26.76645 182 ASN B N 1
ATOM 2725 C CA . ASN B 1 66 ? -4.91409 -10.16165 44.26094 1.000 25.89998 182 ASN B CA 1
ATOM 2726 C C . ASN B 1 66 ? -4.50636 -10.05579 45.72462 1.000 31.40763 182 ASN B C 1
ATOM 2727 O O . ASN B 1 66 ? -3.46289 -10.57538 46.12428 1.000 42.14956 182 ASN B O 1
ATOM 2738 N N . GLY B 1 67 ? -5.31500 -9.36254 46.52713 1.000 28.34950 183 GLY B N 1
ATOM 2739 C CA . GLY B 1 67 ? -5.14620 -9.32125 47.96267 1.000 28.79053 183 GLY B CA 1
ATOM 2740 C C . GLY B 1 67 ? -4.15666 -8.31555 48.50968 1.000 25.98635 183 GLY B C 1
ATOM 2741 O O . GLY B 1 67 ? -3.98787 -8.25137 49.73059 1.000 29.24909 183 GLY B O 1
ATOM 2745 N N . PHE B 1 68 ? -3.48228 -7.53054 47.67253 1.000 22.20417 184 PHE B N 1
ATOM 2746 C CA . PHE B 1 68 ? -2.44785 -6.62928 48.14666 1.000 20.64747 184 PHE B CA 1
ATOM 2747 C C . PHE B 1 68 ? -2.98730 -5.22563 48.36819 1.000 19.76381 184 PHE B C 1
ATOM 2748 O O . PHE B 1 68 ? -3.97644 -4.82263 47.76249 1.000 24.44792 184 PHE B O 1
ATOM 2765 N N . GLU B 1 69 ? -2.34517 -4.50297 49.29039 1.000 23.08016 185 GLU B N 1
ATOM 2766 C CA . GLU B 1 69 ? -2.63514 -3.09530 49.54829 1.000 20.91324 185 GLU B CA 1
ATOM 2767 C C . GLU B 1 69 ? -1.57498 -2.26123 48.82496 1.000 20.69677 185 GLU B C 1
ATOM 2768 O O . GLU B 1 69 ? -0.37877 -2.41611 49.07339 1.000 20.77212 185 GLU B O 1
ATOM 2780 N N . VAL B 1 70 ? -2.02052 -1.40691 47.90786 1.000 24.87265 186 VAL B N 1
ATOM 2781 C CA . VAL B 1 70 ? -1.13157 -0.69258 47.00264 1.000 22.64876 186 VAL B CA 1
ATOM 2782 C C . VAL B 1 70 ? -1.59087 0.75048 46.91839 1.000 16.65924 186 VAL B C 1
ATOM 2783 O O . VAL B 1 70 ? -2.76138 1.00378 46.65769 1.000 20.38052 186 VAL B O 1
ATOM 2796 N N . TRP B 1 71 ? -0.66158 1.68888 47.08363 1.000 20.23094 187 TRP B N 1
ATOM 2797 C CA . TRP B 1 71 ? -0.95658 3.10741 46.90666 1.000 20.22328 187 TRP B CA 1
ATOM 2798 C C . TRP B 1 71 ? 0.06508 3.74488 45.97243 1.000 17.48917 187 TRP B C 1
ATOM 2799 O O . TRP B 1 71 ? 1.18113 3.25630 45.80422 1.000 22.44011 187 TRP B O 1
ATOM 2820 N N . TYR B 1 72 ? -0.35064 4.85519 45.35553 1.000 22.05613 188 TYR B N 1
ATOM 2821 C CA . TYR B 1 72 ? 0.50908 5.47570 44.35948 1.000 23.18697 188 TYR B CA 1
ATOM 2822 C C . TYR B 1 72 ? 0.41736 6.98853 44.19877 1.000 22.52828 188 TYR B C 1
ATOM 2823 O O . TYR B 1 72 ? 1.39226 7.60161 43.75086 1.000 21.75322 188 TYR B O 1
ATOM 2841 N N . ASP B 1 73 ? -0.72523 7.60240 44.51790 1.000 20.76915 189 ASP B N 1
ATOM 2842 C CA . ASP B 1 73 ? -0.92830 8.97838 44.06528 1.000 25.11334 189 ASP B CA 1
ATOM 2843 C C . ASP B 1 73 ? 0.15504 9.92010 44.59242 1.000 30.72037 189 ASP B C 1
ATOM 2844 O O . ASP B 1 73 ? 0.68567 10.74610 43.83695 1.000 26.65937 189 ASP B O 1
ATOM 2853 N N . GLU B 1 74 ? 0.51005 9.82044 45.87111 1.000 25.30604 190 GLU B N 1
ATOM 2854 C CA . GLU B 1 74 ? 1.52387 10.71385 46.41620 1.000 22.23555 190 GLU B CA 1
ATOM 2855 C C . GLU B 1 74 ? 2.94860 10.32961 46.03800 1.000 30.79797 190 GLU B C 1
ATOM 2856 O O . GLU B 1 74 ? 3.89628 10.99078 46.47873 1.000 29.14627 190 GLU B O 1
ATOM 2868 N N . PHE B 1 75 ? 3.14027 9.28867 45.22633 1.000 23.54495 191 PHE B N 1
ATOM 2869 C CA . PHE B 1 75 ? 4.46037 8.88773 44.76130 1.000 25.40925 191 PHE B CA 1
ATOM 2870 C C . PHE B 1 75 ? 4.69074 9.30586 43.31994 1.000 22.65807 191 PHE B C 1
ATOM 2871 O O . PHE B 1 75 ? 5.65520 8.86032 42.69006 1.000 23.95693 191 PHE B O 1
ATOM 2888 N N . GLU B 1 76 ? 3.85026 10.19549 42.82381 1.000 23.78125 192 GLU B N 1
ATOM 2889 C CA . GLU B 1 76 ? 4.09937 10.82418 41.53319 1.000 26.25265 192 GLU B CA 1
ATOM 2890 C C . GLU B 1 76 ? 5.36591 11.65947 41.61097 1.000 32.42578 192 GLU B C 1
ATOM 2891 O O . GLU B 1 76 ? 5.63376 12.33511 42.60715 1.000 29.74765 192 GLU B O 1
ATOM 2903 N N . LEU B 1 77 ? 6.16555 11.60399 40.55746 1.000 24.44102 193 LEU B N 1
ATOM 2904 C CA . LEU B 1 77 ? 7.38957 12.38532 40.47254 1.000 34.12698 193 LEU B CA 1
ATOM 2905 C C . LEU B 1 77 ? 7.17073 13.53635 39.50165 1.000 40.43041 193 LEU B C 1
ATOM 2906 O O . LEU B 1 77 ? 6.86176 13.31604 38.32890 1.000 35.40901 193 LEU B O 1
ATOM 2922 N N . LYS B 1 78 ? 7.32017 14.75819 39.99417 1.000 50.06622 194 LYS B N 1
ATOM 2923 C CA . LYS B 1 78 ? 7.25125 15.95589 39.17173 1.000 53.13908 194 LYS B CA 1
ATOM 2924 C C . LYS B 1 78 ? 8.65813 16.52072 39.03250 1.000 56.37248 194 LYS B C 1
ATOM 2925 O O . LYS B 1 78 ? 9.52369 16.27160 39.87787 1.000 46.76446 194 LYS B O 1
ATOM 2944 N N . ILE B 1 79 ? 8.89784 17.25616 37.94181 1.000 68.72030 195 ILE B N 1
ATOM 2945 C CA . ILE B 1 79 ? 10.20954 17.86638 37.75729 1.000 73.76092 195 ILE B CA 1
ATOM 2946 C C . ILE B 1 79 ? 10.55720 18.64616 39.01472 1.000 64.62988 195 ILE B C 1
ATOM 2947 O O . ILE B 1 79 ? 9.75170 19.44451 39.50709 1.000 55.68182 195 ILE B O 1
ATOM 2963 N N . GLY B 1 80 ? 11.74201 18.38595 39.56186 1.000 53.95735 196 GLY B N 1
ATOM 2964 C CA . GLY B 1 80 ? 12.13070 18.98943 40.81966 1.000 62.90659 196 GLY B CA 1
ATOM 2965 C C . GLY B 1 80 ? 12.09373 18.03485 41.99703 1.000 64.95556 196 GLY B C 1
ATOM 2966 O O . GLY B 1 80 ? 13.00371 18.05158 42.83271 1.000 65.80977 196 GLY B O 1
ATOM 2970 N N . ASP B 1 81 ? 11.05100 17.20358 42.08003 1.000 61.16292 197 ASP B N 1
ATOM 2971 C CA . ASP B 1 81 ? 10.93225 16.25702 43.18172 1.000 50.58920 197 ASP B CA 1
ATOM 2972 C C . ASP B 1 81 ? 12.22054 15.45722 43.34132 1.000 51.26081 197 ASP B C 1
ATOM 2973 O O . ASP B 1 81 ? 13.00129 15.29165 42.39828 1.000 49.94531 197 ASP B O 1
ATOM 2982 N N . SER B 1 82 ? 12.44192 14.96669 44.55677 1.000 54.76986 198 SER B N 1
ATOM 2983 C CA . SER B 1 82 ? 13.61154 14.16495 44.89033 1.000 48.02567 198 SER B CA 1
ATOM 2984 C C . SER B 1 82 ? 13.23703 12.68944 44.79924 1.000 49.15427 198 SER B C 1
ATOM 2985 O O . SER B 1 82 ? 12.32608 12.22957 45.49698 1.000 45.54562 198 SER B O 1
ATOM 2993 N N . LEU B 1 83 ? 13.94110 11.95195 43.93932 1.000 45.10032 199 LEU B N 1
ATOM 2994 C CA . LEU B 1 83 ? 13.67158 10.52464 43.79276 1.000 52.20635 199 LEU B CA 1
ATOM 2995 C C . LEU B 1 83 ? 13.97169 9.77641 45.08641 1.000 48.88592 199 LEU B C 1
ATOM 2996 O O . LEU B 1 83 ? 13.17320 8.94733 45.53628 1.000 43.99471 199 LE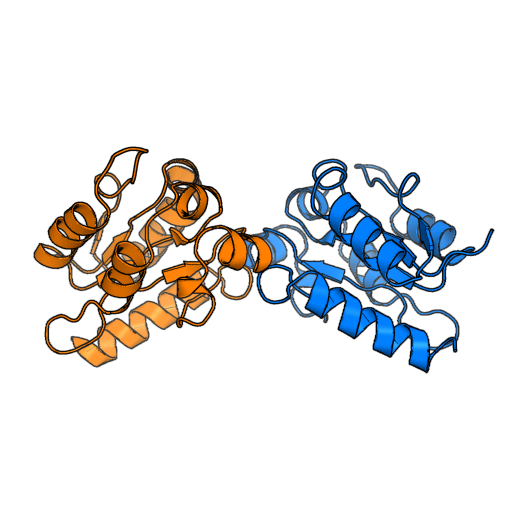U B O 1
ATOM 3012 N N . ARG B 1 84 ? 15.11717 10.06624 45.70934 1.000 44.82763 200 ARG B N 1
ATOM 3013 C CA . ARG B 1 84 ? 15.48287 9.36190 46.93231 1.000 40.50773 200 ARG B CA 1
ATOM 3014 C C . ARG B 1 84 ? 14.50121 9.65302 48.06357 1.000 44.32214 200 ARG B C 1
ATOM 3015 O O . ARG B 1 84 ? 14.16609 8.75638 48.84160 1.000 38.83493 200 ARG B O 1
ATOM 3036 N N . LYS B 1 85 ? 14.03095 10.89877 48.18091 1.000 43.78025 201 LYS B N 1
ATOM 3037 C CA . LYS B 1 85 ? 13.06891 11.19801 49.23877 1.000 45.28040 201 LYS B CA 1
ATOM 3038 C C . LYS B 1 85 ? 11.76175 10.45360 49.00225 1.000 40.59883 201 LYS B C 1
ATOM 3039 O O . LYS B 1 85 ? 11.17587 9.90336 49.94046 1.000 35.92073 201 LYS B O 1
ATOM 3058 N N . LYS B 1 86 ? 11.29244 10.42025 47.75188 1.000 38.06333 202 LYS B N 1
ATOM 3059 C CA . LYS B 1 86 ? 10.04986 9.72110 47.44499 1.000 39.26337 202 LYS B CA 1
ATOM 3060 C C . LYS B 1 86 ? 10.16878 8.23730 47.75572 1.000 31.35749 202 LYS B C 1
ATOM 3061 O O . LYS B 1 86 ? 9.25742 7.63388 48.33345 1.000 32.48958 202 LYS B O 1
ATOM 3080 N N . ILE B 1 87 ? 11.27881 7.62273 47.34763 1.000 31.62501 203 ILE B N 1
ATOM 3081 C CA . ILE B 1 87 ? 11.50034 6.21342 47.64378 1.000 28.86781 203 ILE B CA 1
ATOM 3082 C C . ILE B 1 87 ? 11.60206 5.99964 49.14724 1.000 34.50834 203 ILE B C 1
ATOM 3083 O O . ILE B 1 87 ? 11.08644 5.01470 49.68620 1.000 39.81879 203 ILE B O 1
ATOM 3099 N N . ASP B 1 88 ? 12.27150 6.91197 49.84966 1.000 37.29025 204 ASP B N 1
ATOM 3100 C CA . ASP B 1 88 ? 12.37527 6.78069 51.30188 1.000 44.44799 204 ASP B CA 1
ATOM 3101 C C . ASP B 1 88 ? 10.99671 6.81222 51.95281 1.000 38.69155 204 ASP B C 1
ATOM 3102 O O . ASP B 1 88 ? 10.68773 5.98039 52.81366 1.000 42.42332 204 ASP B O 1
ATOM 3111 N N . TYR B 1 89 ? 10.15287 7.77044 51.55745 1.000 37.50776 205 TYR B N 1
ATOM 3112 C CA . TYR B 1 89 ? 8.80246 7.82298 52.10514 1.000 33.45318 205 TYR B CA 1
ATOM 3113 C C . TYR B 1 89 ? 8.06062 6.51558 51.83452 1.000 52.06806 205 TYR B C 1
ATOM 3114 O O . TYR B 1 89 ? 7.30590 6.02673 52.68397 1.000 42.54818 205 TYR B O 1
ATOM 3132 N N . GLY B 1 90 ? 8.25794 5.93697 50.64866 1.000 37.73702 206 GLY B N 1
ATOM 3133 C CA . GLY B 1 90 ? 7.50005 4.74891 50.29093 1.000 29.51169 206 GLY B CA 1
ATOM 3134 C C . GLY B 1 90 ? 7.95864 3.51145 51.03776 1.000 30.28576 206 GLY B C 1
ATOM 3135 O O . GLY B 1 90 ? 7.13843 2.74264 51.55008 1.000 32.81777 206 GLY B O 1
ATOM 3139 N N . LEU B 1 91 ? 9.27193 3.29769 51.10553 1.000 28.45118 207 LEU B N 1
ATOM 3140 C CA . LEU B 1 91 ? 9.81625 2.08894 51.71669 1.000 28.96001 207 LEU B CA 1
ATOM 3141 C C . LEU B 1 91 ? 9.64860 2.08169 53.22962 1.000 42.61114 207 LEU B C 1
ATOM 3142 O O . LEU B 1 91 ? 9.77982 1.02138 53.85390 1.000 40.11454 207 LEU B O 1
ATOM 3158 N N . SER B 1 92 ? 9.36861 3.23701 53.82697 1.000 37.61302 208 SER B N 1
ATOM 3159 C CA . SER B 1 92 ? 9.08752 3.29821 55.25351 1.000 37.86150 208 SER B CA 1
ATOM 3160 C C . SER B 1 92 ? 7.69105 2.79670 55.56468 1.000 48.52982 208 SER B C 1
ATOM 3161 O O . SER B 1 92 ? 7.44320 2.34075 56.68687 1.000 51.27382 208 SER B O 1
ATOM 3169 N N . ASN B 1 93 ? 6.78429 2.85515 54.58645 1.000 38.90537 209 ASN B N 1
ATOM 3170 C CA . ASN B 1 93 ? 5.40962 2.42968 54.76721 1.000 45.29698 209 ASN B CA 1
ATOM 3171 C C . ASN B 1 93 ? 5.07193 1.12721 54.05261 1.000 41.12728 209 ASN B C 1
ATOM 3172 O O . ASN B 1 93 ? 4.02443 0.54201 54.34619 1.000 37.49373 209 ASN B O 1
ATOM 3183 N N . ALA B 1 94 ? 5.90567 0.66228 53.12242 1.000 31.96090 210 ALA B N 1
ATOM 3184 C CA . ALA B 1 94 ? 5.52102 -0.45044 52.26826 1.000 28.80224 210 ALA B CA 1
ATOM 3185 C C . ALA B 1 94 ? 6.69535 -1.38384 52.02868 1.000 24.29355 210 ALA B C 1
ATOM 3186 O O . ALA B 1 94 ? 7.85892 -0.98954 52.09245 1.000 30.67500 210 ALA B O 1
ATOM 3193 N N . ASN B 1 95 ? 6.36451 -2.64316 51.70849 1.000 27.40209 211 ASN B N 1
ATOM 3194 C CA . ASN B 1 95 ? 7.38343 -3.66291 51.54799 1.000 28.30588 211 ASN B CA 1
ATOM 3195 C C . ASN B 1 95 ? 8.20452 -3.42750 50.28777 1.000 28.74389 211 ASN B C 1
ATOM 3196 O O . ASN B 1 95 ? 9.40681 -3.71796 50.25867 1.000 32.11716 211 ASN B O 1
ATOM 3207 N N . TYR B 1 96 ? 7.56485 -2.92335 49.22769 1.000 25.61391 212 TYR B N 1
ATOM 3208 C CA . TYR B 1 96 ? 8.22002 -2.80109 47.93302 1.000 24.61932 212 TYR B CA 1
ATOM 3209 C C . TYR B 1 96 ? 7.79028 -1.52038 47.23056 1.000 21.34903 212 TYR B C 1
ATOM 3210 O O . TYR B 1 96 ? 6.66739 -1.05135 47.39552 1.000 21.31814 212 TYR B O 1
ATOM 3228 N N . GLY B 1 97 ? 8.69348 -1.00238 46.39527 1.000 22.83927 213 GLY B N 1
ATOM 3229 C CA . GLY B 1 97 ? 8.37761 0.08893 45.50019 1.000 22.25462 213 GLY B CA 1
ATOM 3230 C C . GLY B 1 97 ? 8.47638 -0.37663 44.06933 1.000 20.45073 213 GLY B C 1
ATOM 3231 O O . GLY B 1 97 ? 9.46217 -1.01560 43.68192 1.000 24.70296 213 GLY B O 1
ATOM 3235 N N . ILE B 1 98 ? 7.44072 -0.09324 43.29881 1.000 19.09215 214 ILE B N 1
ATOM 3236 C CA . ILE B 1 98 ? 7.44046 -0.31574 41.85924 1.000 18.93336 214 ILE B CA 1
ATOM 3237 C C . ILE B 1 98 ? 7.71546 1.03830 41.22177 1.000 19.07548 214 ILE B C 1
ATOM 3238 O O . ILE B 1 98 ? 7.08407 2.02760 41.58531 1.000 22.04245 214 ILE B O 1
ATOM 3254 N N A VAL B 1 99 ? 8.64668 1.08859 40.27155 0.443 20.08948 215 VAL B N 1
ATOM 3255 N N B VAL B 1 99 ? 8.64619 1.08431 40.27141 0.557 20.12507 215 VAL B N 1
ATOM 3256 C CA A VAL B 1 99 ? 8.98535 2.33396 39.58343 0.443 19.13844 215 VAL B CA 1
ATOM 3257 C CA B VAL B 1 99 ? 8.99087 2.32454 39.57914 0.557 19.13621 215 VAL B CA 1
ATOM 3258 C C A VAL B 1 99 ? 8.79155 2.13008 38.08342 0.443 18.50362 215 VAL B C 1
ATOM 3259 C C B VAL B 1 99 ? 8.77575 2.11344 38.08323 0.557 18.49489 215 VAL B C 1
ATOM 3260 O O A VAL B 1 99 ? 9.42706 1.25180 37.47877 0.443 19.91812 215 VAL B O 1
ATOM 3261 O O B VAL B 1 99 ? 9.38008 1.21023 37.48195 0.557 19.92177 215 VAL B O 1
ATOM 3286 N N . ILE B 1 100 ? 7.92264 2.94895 37.49686 1.000 17.27372 216 ILE B N 1
ATOM 3287 C CA . ILE B 1 100 ? 7.59457 2.83841 36.06690 1.000 16.64198 216 ILE B CA 1
ATOM 3288 C C . ILE B 1 100 ? 8.64102 3.59744 35.24803 1.000 18.99524 216 ILE B C 1
ATOM 3289 O O . ILE B 1 100 ? 8.67875 4.82716 35.25414 1.000 19.76385 216 ILE B O 1
ATOM 3305 N N . ILE B 1 101 ? 9.45356 2.85386 34.50173 1.000 16.59003 217 ILE B N 1
ATOM 3306 C CA . ILE B 1 101 ? 10.52768 3.42455 33.66889 1.000 16.89033 217 ILE B CA 1
ATOM 3307 C C . ILE B 1 101 ? 9.96050 3.67440 32.26846 1.000 18.02456 217 ILE B C 1
ATOM 3308 O O . ILE B 1 101 ? 10.06878 2.83707 31.35924 1.000 18.81845 217 ILE B O 1
ATOM 3324 N N . SER B 1 102 ? 9.34721 4.83167 32.08623 1.000 18.86403 218 SER B N 1
ATOM 3325 C CA . SER B 1 102 ? 8.78900 5.30200 30.83501 1.000 18.19324 218 SER B CA 1
ATOM 3326 C C . SER B 1 102 ? 9.62412 6.46489 30.31939 1.000 19.47254 218 SER B C 1
ATOM 3327 O O . SER B 1 102 ? 10.51162 6.96769 31.01354 1.000 20.54636 218 SER B O 1
ATOM 3335 N N . PRO B 1 103 ? 9.38053 6.91680 29.08940 1.000 18.97686 219 PRO B N 1
ATOM 3336 C CA . PRO B 1 103 ? 10.12910 8.09414 28.61320 1.000 20.20790 219 PRO B CA 1
ATOM 3337 C C . PRO B 1 103 ? 9.96679 9.30170 29.53015 1.000 22.69265 219 PRO B C 1
ATOM 3338 O O . PRO B 1 103 ? 10.96344 9.98101 29.82412 1.000 23.51228 219 PRO B O 1
ATOM 3349 N N . SER B 1 104 ? 8.74107 9.53901 30.01632 1.000 23.66158 220 SER B N 1
ATOM 3350 C CA . SER B 1 104 ? 8.46350 10.64974 30.93060 1.000 24.79206 220 SER B CA 1
ATOM 3351 C C . SER B 1 104 ? 9.29535 10.55145 32.20135 1.000 31.46012 220 SER B C 1
ATOM 3352 O O . SER B 1 104 ? 9.69722 11.57662 32.76784 1.000 30.02703 220 SER B O 1
ATOM 3360 N N . PHE B 1 105 ? 9.57307 9.33203 32.65982 1.000 27.17239 221 PHE B N 1
ATOM 3361 C CA . PHE B 1 105 ? 10.44446 9.15174 33.81593 1.000 25.41039 221 PHE B CA 1
ATOM 3362 C C . PHE B 1 105 ? 11.90138 9.45618 33.48283 1.000 27.35054 221 PHE B C 1
ATOM 3363 O O . PHE B 1 105 ? 12.56294 10.22188 34.19277 1.000 28.00875 221 PHE B O 1
ATOM 3380 N N . VAL B 1 106 ? 12.44235 8.84842 32.42138 1.000 23.16815 222 VAL B N 1
ATOM 3381 C CA . VAL B 1 106 ? 13.88525 8.92465 32.21925 1.000 24.42758 222 VAL B CA 1
ATOM 3382 C C . VAL B 1 106 ? 14.31188 10.33025 31.80400 1.000 23.90301 222 VAL B C 1
ATOM 3383 O O . VAL B 1 106 ? 15.43700 10.75343 32.09748 1.000 27.02037 222 VAL B O 1
ATOM 3396 N N . LYS B 1 107 ? 13.42884 11.07434 31.14335 1.000 24.90294 223 LYS B N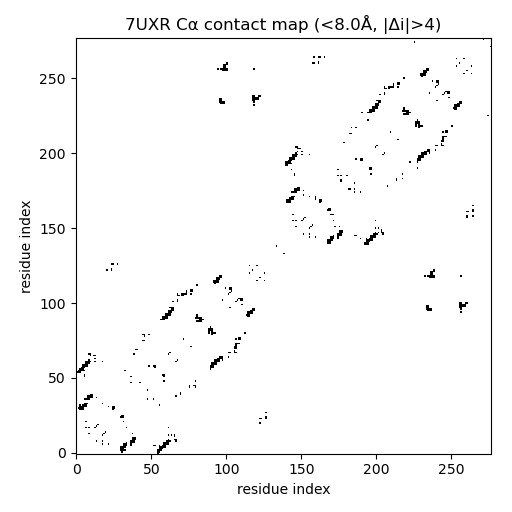 1
ATOM 3397 C CA . LYS B 1 107 ? 13.71617 12.43417 30.70092 1.000 26.84050 223 LYS B CA 1
ATOM 3398 C C . LYS B 1 107 ? 13.69149 13.45730 31.83368 1.000 37.62325 223 LYS B C 1
ATOM 3399 O O . LYS B 1 107 ? 13.88032 14.64840 31.56950 1.000 35.28870 223 LYS B O 1
ATOM 3418 N N . LYS B 1 108 ? 13.46991 13.03336 33.07783 1.000 34.62114 224 LYS B N 1
ATOM 3419 C CA . LYS B 1 108 ? 13.72767 13.89606 34.22265 1.000 35.69351 224 LYS B CA 1
ATOM 3420 C C . LYS B 1 108 ? 15.21656 14.02401 34.52813 1.000 43.16807 224 LYS B C 1
ATOM 3421 O O . LYS B 1 108 ? 15.58723 14.79296 35.42110 1.000 42.11169 224 LYS B O 1
ATOM 3440 N N . ASN B 1 109 ? 16.07129 13.27361 33.83144 1.000 37.25889 225 ASN B N 1
ATOM 3441 C CA . ASN B 1 109 ? 17.52360 13.42358 33.93551 1.000 42.46683 225 ASN B CA 1
ATOM 3442 C C . ASN B 1 109 ? 18.02888 13.16410 35.35038 1.000 48.45655 225 ASN B C 1
ATOM 3443 O O . ASN B 1 109 ? 18.85621 13.90603 35.88542 1.000 46.73828 225 ASN B O 1
ATOM 3454 N N . TRP B 1 110 ? 17.53256 12.09316 35.95827 1.000 41.13543 226 TRP B N 1
ATOM 3455 C CA . TRP B 1 110 ? 18.09586 11.62340 37.21212 1.000 42.22003 226 TRP B CA 1
ATOM 3456 C C . TRP B 1 110 ? 19.56678 11.28600 37.01748 1.000 46.74987 226 TRP B C 1
ATOM 3457 O O . TRP B 1 110 ? 19.99891 10.90218 35.92931 1.000 43.30919 226 TRP B O 1
ATOM 3478 N N . THR B 1 111 ? 20.34056 11.41988 38.08413 1.000 47.68563 227 THR B N 1
ATOM 3479 C CA . THR B 1 111 ? 21.75744 11.11212 38.00892 1.000 46.37543 227 THR B CA 1
ATOM 3480 C C . THR B 1 111 ? 21.97632 9.62144 38.23272 1.000 42.64794 227 THR B C 1
ATOM 3481 O O . THR B 1 111 ? 21.12749 8.91833 38.78550 1.000 41.17971 227 THR B O 1
ATOM 3492 N N . GLU B 1 112 ? 23.14572 9.14745 37.80455 1.000 37.85800 228 GLU B N 1
ATOM 3493 C CA . GLU B 1 112 ? 23.49912 7.75129 38.02314 1.000 50.23898 228 GLU B CA 1
ATOM 3494 C C . GLU B 1 112 ? 23.36031 7.36364 39.49148 1.000 51.47975 228 GLU B C 1
ATOM 3495 O O . GLU B 1 112 ? 22.78064 6.31958 39.81107 1.000 50.70149 228 GLU B O 1
ATOM 3507 N N . TYR B 1 113 ? 23.88115 8.19031 40.40611 1.000 54.79516 229 TYR B N 1
ATOM 3508 C CA . TYR B 1 113 ? 23.76403 7.85178 41.82257 1.000 52.90766 229 TYR B CA 1
ATOM 3509 C C . TYR B 1 113 ? 22.30231 7.68391 42.22315 1.000 43.28794 229 TYR B C 1
ATOM 3510 O O . TYR B 1 113 ? 21.92852 6.68809 42.85457 1.000 53.46551 229 TYR B O 1
ATOM 3528 N N . GLU B 1 114 ? 21.46459 8.66981 41.88781 1.000 45.48939 230 GLU B N 1
ATOM 3529 C CA . GLU B 1 114 ? 20.03478 8.55536 42.15870 1.000 43.18198 230 GLU B CA 1
ATOM 3530 C C . GLU B 1 114 ? 19.47845 7.23309 41.64936 1.000 41.87121 230 GLU B C 1
ATOM 3531 O O . GLU B 1 114 ? 18.69994 6.56665 42.33937 1.000 40.88793 230 GLU B O 1
ATOM 3543 N N . LEU B 1 115 ? 19.86455 6.83549 40.43771 1.000 44.09113 231 LEU B N 1
ATOM 3544 C CA . LEU B 1 115 ? 19.26927 5.64456 39.84143 1.000 36.36966 231 LEU B CA 1
ATOM 3545 C C . LEU B 1 115 ? 19.89642 4.36926 40.37945 1.000 38.45215 231 LEU B C 1
ATOM 3546 O O . LEU B 1 115 ? 19.18111 3.40175 40.67224 1.000 37.57400 231 LEU B O 1
ATOM 3562 N N . ASN B 1 116 ? 21.22254 4.34587 40.53197 1.000 44.08345 232 ASN B N 1
ATOM 3563 C CA . ASN B 1 116 ? 21.87115 3.15086 41.06189 1.000 45.07980 232 ASN B CA 1
ATOM 3564 C C . ASN B 1 116 ? 21.45399 2.89482 42.50125 1.000 45.91561 232 ASN B C 1
ATOM 3565 O O . ASN B 1 116 ? 21.24772 1.74192 42.89864 1.000 43.73114 232 ASN B O 1
ATOM 3576 N N . GLY B 1 117 ? 21.32770 3.95591 43.29630 1.000 40.94863 233 GLY B N 1
ATOM 3577 C CA . GLY B 1 117 ? 20.85778 3.78155 44.65966 1.000 52.37843 233 GLY B CA 1
ATOM 3578 C C . GLY B 1 117 ? 19.44948 3.22845 44.70127 1.000 53.47092 233 GLY B C 1
ATOM 3579 O O . GLY B 1 117 ? 19.13358 2.35987 45.51907 1.000 47.65266 233 GLY B O 1
ATOM 3583 N N . MET B 1 118 ? 18.59353 3.70551 43.79715 1.000 44.34284 234 MET B N 1
ATOM 3584 C CA . MET B 1 118 ? 17.20877 3.25121 43.76056 1.000 40.92100 234 MET B CA 1
ATOM 3585 C C . MET B 1 118 ? 17.13084 1.74482 43.55763 1.000 39.95064 234 MET B C 1
ATOM 3586 O O . MET B 1 118 ? 16.47067 1.03932 44.32725 1.000 45.09551 234 MET B O 1
ATOM 3600 N N . VAL B 1 119 ? 17.79003 1.22982 42.51641 1.000 43.98182 235 VAL B N 1
ATOM 3601 C CA . VAL B 1 119 ? 17.67500 -0.19281 42.21485 1.000 42.47534 235 VAL B CA 1
ATOM 3602 C C . VAL B 1 119 ? 18.40752 -1.04609 43.24046 1.000 44.58724 235 VAL B C 1
ATOM 3603 O O . VAL B 1 119 ? 18.11240 -2.23940 43.37287 1.000 46.36104 235 VAL B O 1
ATOM 3616 N N . ALA B 1 120 ? 19.34981 -0.46184 43.97750 1.000 40.16490 236 ALA B N 1
ATOM 3617 C CA . ALA B 1 120 ? 20.13355 -1.19794 44.95764 1.000 46.85902 236 ALA B CA 1
ATOM 3618 C C . ALA B 1 120 ? 19.47078 -1.27829 46.32654 1.000 47.29930 236 ALA B C 1
ATOM 3619 O O . ALA B 1 120 ? 19.91458 -2.08153 47.15770 1.000 43.12819 236 ALA B O 1
ATOM 3626 N N . ARG B 1 121 ? 18.43229 -0.47407 46.57717 1.000 43.82851 237 ARG B N 1
ATOM 3627 C CA . ARG B 1 121 ? 17.80092 -0.44121 47.88918 1.000 43.56084 237 ARG B CA 1
ATOM 3628 C C . ARG B 1 121 ? 17.51755 -1.85191 48.37767 1.000 47.47914 237 ARG B C 1
ATOM 3629 O O . ARG B 1 121 ? 17.05380 -2.70860 47.62268 1.000 45.23494 237 ARG B O 1
ATOM 3650 N N . GLU B 1 122 ? 17.77556 -2.08342 49.65538 1.000 48.36023 238 GLU B N 1
ATOM 3651 C CA . GLU B 1 122 ? 17.42711 -3.34085 50.29983 1.000 47.28825 238 GLU B CA 1
ATOM 3652 C C . GLU B 1 122 ? 16.76779 -3.03388 51.63311 1.000 42.70950 238 GLU B C 1
ATOM 3653 O O . GLU B 1 122 ? 17.01457 -1.99256 52.24894 1.000 42.60938 238 GLU B O 1
ATOM 3665 N N . MET B 1 123 ? 15.87497 -3.92810 52.03544 1.000 42.39866 239 MET B N 1
ATOM 3666 C CA . MET B 1 123 ? 15.11593 -3.78800 53.27030 1.000 54.87739 239 MET B CA 1
ATOM 3667 C C . MET B 1 123 ? 14.71723 -5.19108 53.69800 1.000 59.52188 239 MET B C 1
ATOM 3668 O O . MET B 1 123 ? 14.53606 -6.07585 52.85978 1.000 50.60497 239 MET B O 1
ATOM 3682 N N . ASN B 1 124 ? 14.63348 -5.39973 55.01022 1.000 69.28883 240 ASN B N 1
ATOM 3683 C CA . ASN B 1 124 ? 14.33975 -6.71615 55.56461 1.000 61.83243 240 ASN B CA 1
ATOM 3684 C C . ASN B 1 124 ? 15.26874 -7.80323 55.02456 1.000 59.89893 240 ASN B C 1
ATOM 3685 O O . ASN B 1 124 ? 14.98563 -8.99474 55.18644 1.000 63.99564 240 ASN B O 1
ATOM 3696 N N . GLY B 1 125 ? 16.36726 -7.41720 54.37765 1.000 55.81211 241 GLY B N 1
ATOM 3697 C CA . GLY B 1 125 ? 17.29849 -8.38643 53.83683 1.000 45.46073 241 GLY B CA 1
ATOM 3698 C C . GLY B 1 125 ? 17.07448 -8.81668 52.40294 1.000 54.17179 241 GLY B C 1
ATOM 3699 O O . GLY B 1 125 ? 17.42893 -9.94921 52.04995 1.000 53.48776 241 GLY B O 1
ATOM 3703 N N . HIS B 1 126 ? 16.51354 -7.95189 51.55542 1.000 51.43831 242 HIS B N 1
ATOM 3704 C CA . HIS B 1 126 ? 16.30891 -8.28356 50.14871 1.000 47.95610 242 HIS B CA 1
ATOM 3705 C C . HIS B 1 126 ? 16.07953 -6.99965 49.36088 1.000 51.09214 242 HIS B C 1
ATOM 3706 O O . HIS B 1 126 ? 15.84232 -5.93164 49.93003 1.000 47.50633 242 HIS B O 1
ATOM 3720 N N . LYS B 1 127 ? 16.16717 -7.11707 48.03460 1.000 47.32162 243 LYS B N 1
ATOM 3721 C CA . LYS B 1 127 ? 15.88745 -5.98509 47.15962 1.000 44.17440 243 LYS B CA 1
ATOM 3722 C C . LYS B 1 127 ? 14.40629 -5.62996 47.22829 1.000 35.46018 243 LYS B C 1
ATOM 3723 O O . LYS B 1 127 ? 13.54545 -6.51093 47.30634 1.000 39.62475 243 LYS B O 1
ATOM 3742 N N . VAL B 1 128 ? 14.10755 -4.32799 47.20525 1.000 31.90017 244 VAL B N 1
ATOM 3743 C CA . VAL B 1 128 ? 12.75068 -3.85061 47.42994 1.000 33.44810 244 VAL B CA 1
ATOM 3744 C C . VAL B 1 128 ? 12.24622 -2.89143 46.36032 1.000 27.05947 244 VAL B C 1
ATOM 3745 O O . VAL B 1 128 ? 11.07423 -2.50674 46.40288 1.000 28.01135 244 VAL B O 1
ATOM 3758 N N . ILE B 1 129 ? 13.07439 -2.49026 45.39963 1.000 26.51468 245 ILE B N 1
ATOM 3759 C CA . ILE B 1 129 ? 12.63244 -1.62387 44.30949 1.000 26.00509 245 ILE B CA 1
ATOM 3760 C C . ILE B 1 129 ? 12.54197 -2.44487 43.02633 1.000 26.89867 245 ILE B C 1
ATOM 3761 O O . ILE B 1 129 ? 13.51957 -3.09007 42.62841 1.000 26.43603 245 ILE B O 1
ATOM 3777 N N . LEU B 1 130 ? 11.37861 -2.38698 42.37004 1.000 22.39788 246 LEU B N 1
ATOM 3778 C CA . LEU B 1 130 ? 11.05819 -3.23074 41.21604 1.000 27.52292 246 LEU B CA 1
ATOM 3779 C C . LEU B 1 130 ? 10.80649 -2.33907 40.00918 1.000 17.87422 246 LEU B C 1
ATOM 3780 O O . LEU B 1 130 ? 9.69325 -1.80885 39.85338 1.000 19.87480 246 LEU B O 1
ATOM 3796 N N . PRO B 1 131 ? 11.80380 -2.14521 39.14279 1.000 20.58277 247 PRO B N 1
ATOM 3797 C CA . PRO B 1 131 ? 11.58999 -1.33737 37.92676 1.000 20.11773 247 PRO B CA 1
ATOM 3798 C C . PRO B 1 131 ? 10.77704 -2.08982 36.88373 1.000 19.03376 247 PRO B C 1
ATOM 3799 O O . PRO B 1 131 ? 10.89781 -3.30347 36.72994 1.000 20.29165 247 PRO B O 1
ATOM 3810 N N . ILE B 1 132 ? 9.94439 -1.34729 36.17038 1.000 17.73358 248 ILE B N 1
ATOM 3811 C CA . ILE B 1 132 ? 9.13084 -1.88562 35.07559 1.000 17.87898 248 ILE B CA 1
ATOM 3812 C C . ILE B 1 132 ? 9.27913 -0.90340 33.91271 1.000 15.22098 248 ILE B C 1
ATOM 3813 O O . ILE B 1 132 ? 8.7959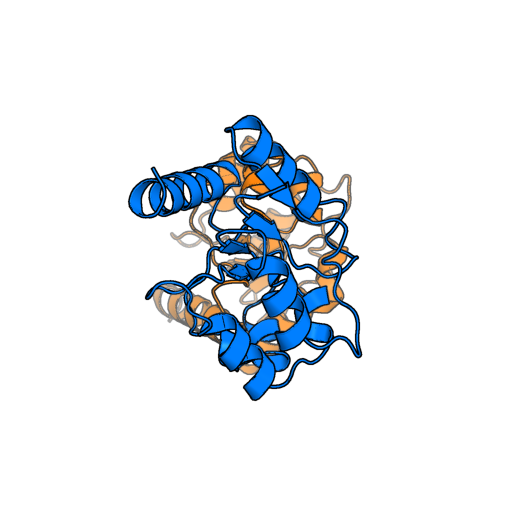7 0.22940 33.98435 1.000 16.85482 248 ILE B O 1
ATOM 3829 N N . TRP B 1 133 ? 9.90642 -1.35628 32.82400 1.000 16.15484 249 TRP B N 1
ATOM 3830 C CA . TRP B 1 133 ? 9.99117 -0.56553 31.59517 1.000 16.24329 249 TRP B CA 1
ATOM 3831 C C . TRP B 1 133 ? 8.63205 -0.53073 30.91221 1.000 16.23599 249 TRP B C 1
ATOM 3832 O O . TRP B 1 133 ? 7.89858 -1.52397 30.88643 1.000 17.36087 249 TRP B O 1
ATOM 3853 N N . HIS B 1 134 ? 8.27512 0.63434 30.40174 1.000 13.80117 250 HIS B N 1
ATOM 3854 C CA . HIS B 1 134 ? 6.93770 0.85006 29.87877 1.000 16.63001 250 HIS B CA 1
ATOM 3855 C C . HIS B 1 134 ? 6.98411 1.86335 28.74859 1.000 16.91261 250 HIS B C 1
ATOM 3856 O O . HIS B 1 134 ? 7.43974 2.99446 28.93485 1.000 15.94124 250 HIS B O 1
ATOM 3870 N N . LYS B 1 135 ? 6.54094 1.42261 27.56803 1.000 14.84951 251 LYS B N 1
ATOM 3871 C CA . LYS B 1 135 ? 6.45585 2.24421 26.35027 1.000 15.88600 251 LYS B CA 1
ATOM 3872 C C . LYS B 1 135 ? 7.71250 3.08307 26.11275 1.000 14.38171 251 LYS B C 1
ATOM 3873 O O . LYS B 1 135 ? 7.64717 4.28883 25.88341 1.000 16.28719 251 LYS B O 1
ATOM 3892 N N . ILE B 1 136 ? 8.86055 2.40975 26.09004 1.000 14.32516 252 ILE B N 1
ATOM 3893 C CA . ILE B 1 136 ? 10.15816 3.05783 26.04806 1.000 14.10521 252 ILE B CA 1
ATOM 3894 C C . ILE B 1 136 ? 11.03916 2.25889 25.10427 1.000 15.99649 252 ILE B C 1
ATOM 3895 O O . ILE B 1 136 ? 10.85986 1.04861 24.94020 1.000 15.87839 252 ILE B O 1
ATOM 3911 N N . THR B 1 137 ? 12.00270 2.92866 24.50893 1.000 16.43351 253 THR B N 1
ATOM 3912 C CA . THR B 1 137 ? 12.99855 2.21821 23.72840 1.000 15.34270 253 THR B CA 1
ATOM 3913 C C . THR B 1 137 ? 14.26800 2.02314 24.55140 1.000 15.98757 253 THR B C 1
ATOM 3914 O O . THR B 1 137 ? 14.58741 2.82181 25.44640 1.000 15.61832 253 THR B O 1
ATOM 3925 N N . LYS B 1 138 ? 15.00155 0.95603 24.23197 1.000 14.40348 254 LYS B N 1
ATOM 3926 C CA . LYS B 1 138 ? 16.31957 0.76806 24.81874 1.000 13.78359 254 LYS B CA 1
ATOM 3927 C C . LYS B 1 138 ? 17.20248 1.96354 24.52276 1.000 16.23649 254 LYS B C 1
ATOM 3928 O O . LYS B 1 138 ? 17.99953 2.38333 25.37840 1.000 18.24505 254 LYS B O 1
ATOM 3947 N N . ASP B 1 139 ? 17.11277 2.51931 23.31282 1.000 16.20540 255 ASP B N 1
ATOM 3948 C CA . ASP B 1 139 ? 17.92313 3.69268 22.97980 1.000 16.57096 255 ASP B CA 1
ATOM 3949 C C . ASP B 1 139 ? 17.61341 4.85694 23.91307 1.000 18.92591 255 ASP B C 1
ATOM 3950 O O . ASP B 1 139 ? 18.51590 5.59518 24.31406 1.000 22.74871 255 ASP B O 1
ATOM 3959 N N . GLU B 1 140 ? 16.34195 5.03763 24.27120 1.000 16.33978 256 GLU B N 1
ATOM 3960 C CA . GLU B 1 140 ? 15.98401 6.09907 25.21782 1.000 19.46576 256 GLU B CA 1
ATOM 3961 C C . GLU B 1 140 ? 16.59225 5.85790 26.59565 1.000 24.27413 256 GLU B C 1
ATOM 3962 O O . GLU B 1 140 ? 17.09941 6.79419 27.23520 1.000 22.40817 256 GLU B O 1
ATOM 3974 N N . VAL B 1 141 ? 16.51906 4.62168 27.08822 1.000 18.62386 257 VAL B N 1
ATOM 3975 C CA . VAL B 1 141 ? 17.16546 4.28450 28.35688 1.000 18.43929 257 VAL B CA 1
ATOM 3976 C C . VAL B 1 141 ? 18.65721 4.59674 28.29117 1.000 24.08532 257 VAL B C 1
ATOM 3977 O O . VAL B 1 141 ? 19.21503 5.24979 29.18381 1.000 25.13350 257 VAL B O 1
ATOM 3990 N N . LEU B 1 142 ? 19.31645 4.19141 27.20550 1.000 19.76961 258 LEU B N 1
ATOM 3991 C CA . LEU B 1 142 ? 20.75346 4.39754 27.08353 1.000 21.16085 258 LEU B CA 1
ATOM 3992 C C . LEU B 1 142 ? 21.10225 5.87588 27.00998 1.000 24.54565 258 LEU B C 1
ATOM 3993 O O . LEU B 1 142 ? 22.16299 6.28198 27.51036 1.000 26.44988 258 LEU B O 1
ATOM 4009 N N . ARG B 1 143 ? 20.24163 6.68808 26.39279 1.000 21.92262 259 ARG B N 1
ATOM 4010 C CA . ARG B 1 143 ? 20.49511 8.12334 26.29464 1.000 24.44012 259 ARG B CA 1
ATOM 4011 C C . ARG B 1 143 ? 20.27098 8.82170 27.63495 1.000 31.24806 259 ARG B C 1
ATOM 4012 O O . ARG B 1 143 ? 21.12609 9.59663 28.08900 1.000 30.29983 259 ARG B O 1
ATOM 4033 N N . PHE B 1 144 ? 19.13754 8.55416 28.29082 1.000 25.60418 260 PHE B N 1
ATOM 4034 C CA . PHE B 1 144 ? 18.71259 9.33903 29.44868 1.000 24.93097 260 PHE B CA 1
ATOM 4035 C C . PHE B 1 144 ? 19.03346 8.70925 30.79656 1.000 29.08690 260 PHE B C 1
ATOM 4036 O O . PHE B 1 144 ? 19.17432 9.44398 31.78377 1.000 29.89528 260 PHE B O 1
ATOM 4053 N N A SER B 1 145 ? 19.16335 7.38361 30.87789 0.632 24.33247 261 SER B N 1
ATOM 4054 N N B SER B 1 145 ? 19.15557 7.38389 30.87247 0.368 24.46068 261 SER B N 1
ATOM 4055 C CA A SER B 1 145 ? 19.32369 6.67817 32.14774 0.632 26.00361 261 SER B CA 1
ATOM 4056 C CA B SER B 1 145 ? 19.32794 6.68637 32.14321 0.368 26.00855 261 SER B CA 1
ATOM 4057 C C A SER B 1 145 ? 20.15398 5.41884 31.93756 0.632 23.30277 261 SER B C 1
ATOM 4058 C C B SER B 1 145 ? 20.14841 5.42197 31.92601 0.368 23.43125 261 SER B C 1
ATOM 4059 O O A SER B 1 145 ? 19.71608 4.30857 32.28060 0.632 24.75524 261 SER B O 1
ATOM 4060 O O B SER B 1 145 ? 19.69753 4.31446 32.25482 0.368 24.91604 261 SER B O 1
ATOM 4075 N N . PRO B 1 146 ? 21.36616 5.54637 31.39750 1.000 25.22004 262 PRO B N 1
ATOM 4076 C CA . PRO B 1 146 ? 22.11523 4.35325 30.97358 1.000 23.18566 262 PRO B CA 1
ATOM 4077 C C . PRO B 1 146 ? 22.43557 3.37016 32.06842 1.000 25.82085 262 PRO B C 1
ATOM 4078 O O . PRO B 1 146 ? 22.63954 2.18571 31.77094 1.000 29.77524 262 PRO B O 1
ATOM 4089 N N . SER B 1 147 ? 22.50958 3.80915 33.32923 1.000 27.42686 263 SER B N 1
ATOM 4090 C CA . SER B 1 147 ? 22.77838 2.85900 34.39637 1.000 34.80586 263 SER B CA 1
ATOM 4091 C C . SER B 1 147 ? 21.65922 1.83720 34.54054 1.000 31.31150 263 SER B C 1
ATOM 4092 O O . SER B 1 147 ? 21.88883 0.75918 35.09780 1.000 30.87633 263 SER B O 1
ATOM 4100 N N . LEU B 1 148 ? 20.45254 2.14964 34.06023 1.000 28.16097 264 LEU B N 1
ATOM 4101 C CA . LEU B 1 148 ? 19.35749 1.19246 34.13678 1.000 30.29405 264 LEU B CA 1
ATOM 4102 C C . LEU B 1 148 ? 19.39439 0.14171 33.03233 1.000 27.19474 264 LEU B C 1
ATOM 4103 O O . LEU B 1 148 ? 18.69336 -0.86965 33.13292 1.000 25.90293 264 LEU B O 1
ATOM 4119 N N . ALA B 1 149 ? 20.18730 0.35539 31.98704 1.000 27.16471 265 ALA B N 1
ATOM 4120 C CA . ALA B 1 149 ? 20.09518 -0.49730 30.80425 1.000 27.56958 265 ALA B CA 1
ATOM 4121 C C . ALA B 1 149 ? 20.34302 -1.95988 31.13107 1.000 35.83920 265 ALA B C 1
ATOM 4122 O O . ALA B 1 149 ? 19.77466 -2.84111 30.47818 1.000 36.81162 265 ALA B O 1
ATOM 4129 N N . ASP B 1 150 ? 21.16350 -2.24077 32.14102 1.000 34.97134 266 ASP B N 1
ATOM 4130 C CA . ASP B 1 150 ? 21.55936 -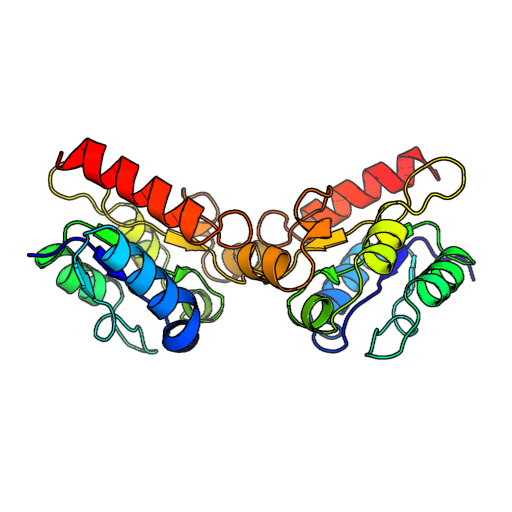3.60098 32.47437 1.000 36.38260 266 ASP B CA 1
ATOM 4131 C C . ASP B 1 150 ? 20.87843 -4.15481 33.71667 1.000 41.39767 266 ASP B C 1
ATOM 4132 O O . ASP B 1 150 ? 21.11536 -5.31645 34.06427 1.000 40.50707 266 ASP B O 1
ATOM 4141 N N . LYS B 1 151 ? 20.06112 -3.36110 34.40296 1.000 32.57613 267 LYS B N 1
ATOM 4142 C CA . LYS B 1 151 ? 19.47816 -3.76249 35.67319 1.000 29.51734 267 LYS B CA 1
ATOM 4143 C C . LYS B 1 151 ? 18.17753 -4.52780 35.45194 1.000 38.91013 267 LYS B C 1
ATOM 4144 O O . LYS B 1 151 ? 17.36769 -4.17283 34.58456 1.000 35.13928 267 LYS B O 1
ATOM 4163 N N . LEU B 1 152 ? 17.97559 -5.56647 36.26446 1.000 36.54577 268 LEU B N 1
ATOM 4164 C CA . LEU B 1 152 ? 16.81335 -6.43482 36.12043 1.000 38.80732 268 LEU B CA 1
ATOM 4165 C C . LEU B 1 152 ? 15.52688 -5.62738 36.18807 1.000 33.98373 268 LEU B C 1
ATOM 4166 O O . LEU B 1 152 ? 15.34877 -4.79573 37.08349 1.000 30.87994 268 LEU B O 1
ATOM 4182 N N . ALA B 1 153 ? 14.61755 -5.89353 35.25385 1.000 30.21271 269 ALA B N 1
ATOM 4183 C CA . ALA B 1 153 ? 13.33530 -5.21375 35.25096 1.000 24.28505 269 ALA B CA 1
ATOM 4184 C C . ALA B 1 153 ? 12.30842 -6.04467 34.49917 1.000 21.60085 269 ALA B C 1
ATOM 4185 O O . ALA B 1 153 ? 12.65231 -6.84044 33.62418 1.000 26.77650 269 ALA B O 1
ATOM 4192 N N . LEU B 1 154 ? 11.05476 -5.85166 34.86339 1.000 20.36939 270 LEU B N 1
ATOM 4193 C CA . LEU B 1 154 ? 9.94191 -6.27758 34.03504 1.000 17.80896 270 LEU B CA 1
ATOM 4194 C C . LEU B 1 154 ? 9.75528 -5.24279 32.92546 1.000 18.29982 270 LEU B C 1
ATOM 4195 O O . LEU B 1 154 ? 10.39426 -4.19056 32.91182 1.000 18.69766 270 LEU B O 1
ATOM 4211 N N . ASN B 1 155 ? 8.88236 -5.56825 31.97211 1.000 17.97744 271 ASN B N 1
ATOM 4212 C CA . ASN B 1 155 ? 8.75869 -4.78028 30.74471 1.000 13.92286 271 ASN B CA 1
ATOM 4213 C C . ASN B 1 155 ? 7.36963 -5.02007 30.20531 1.000 14.38877 271 ASN B C 1
ATOM 4214 O O . ASN B 1 155 ? 7.03508 -6.15913 29.86015 1.000 17.19455 271 ASN B O 1
ATOM 4225 N N . THR B 1 156 ? 6.53409 -3.97293 30.15641 1.000 14.83282 272 THR B N 1
ATOM 4226 C CA . THR B 1 156 ? 5.14900 -4.17882 29.76121 1.000 14.49710 272 THR B CA 1
ATOM 4227 C C . THR B 1 156 ? 4.97153 -4.57253 28.29459 1.000 13.18481 272 THR B C 1
ATOM 4228 O O . THR B 1 156 ? 3.86219 -4.97473 27.95678 1.000 14.22883 272 THR B O 1
ATOM 4239 N N . SER B 1 157 ? 6.01196 -4.45089 27.45447 1.000 15.03965 273 SER B N 1
ATOM 4240 C CA . SER B 1 157 ? 5.89495 -4.97955 26.09812 1.000 13.69472 273 SER B CA 1
ATOM 4241 C C . SER B 1 157 ? 6.05140 -6.48627 26.05136 1.000 17.50882 273 SER B C 1
ATOM 4242 O O . SER B 1 157 ? 5.69163 -7.10507 25.03883 1.000 20.94082 273 SER B O 1
ATOM 4250 N N . ILE B 1 158 ? 6.59201 -7.08519 27.10673 1.000 17.98794 274 ILE B N 1
ATOM 4251 C CA . ILE B 1 158 ? 6.85257 -8.51000 27.18879 1.000 19.05567 274 ILE B CA 1
ATOM 4252 C C . ILE B 1 158 ? 5.91941 -9.17938 28.17323 1.000 21.52772 274 ILE B C 1
ATOM 4253 O O . ILE B 1 158 ? 5.58901 -10.36042 27.99818 1.000 24.00081 274 ILE B O 1
ATOM 4269 N N . HIS B 1 159 ? 5.47811 -8.44723 29.19356 1.000 19.59769 275 HIS B N 1
ATOM 4270 C CA . HIS B 1 159 ? 4.73876 -8.97695 30.33242 1.000 19.13254 275 HIS B CA 1
ATOM 4271 C C . HIS B 1 159 ? 3.38699 -8.28142 30.38693 1.000 16.82238 275 HIS B C 1
ATOM 4272 O O . HIS B 1 159 ? 3.31809 -7.04978 30.45015 1.000 17.25889 275 HIS B O 1
ATOM 4286 N N . THR B 1 160 ? 2.30759 -9.06500 30.37033 1.000 19.63270 276 THR B N 1
ATOM 4287 C CA . THR B 1 160 ? 0.99280 -8.51715 30.64543 1.000 18.15004 276 THR B CA 1
ATOM 4288 C C . THR B 1 160 ? 0.89353 -8.09323 32.11123 1.000 16.19736 276 THR B C 1
ATOM 4289 O O . THR B 1 160 ? 1.73023 -8.45252 32.93774 1.000 17.86446 276 THR B O 1
ATOM 4300 N N . ILE B 1 161 ? -0.13067 -7.29970 32.41186 1.000 18.51387 277 ILE B N 1
ATOM 4301 C CA . ILE B 1 161 ? -0.38600 -6.96523 33.81836 1.000 17.61727 277 ILE B CA 1
ATOM 4302 C C . ILE B 1 161 ? -0.49610 -8.24004 34.63521 1.000 25.28131 277 ILE B C 1
ATOM 4303 O O . ILE B 1 161 ? 0.05106 -8.33920 35.73971 1.000 20.24855 277 ILE B O 1
ATOM 4319 N N . ASP B 1 162 ? -1.19182 -9.24494 34.10590 1.000 20.93026 278 ASP B N 1
ATOM 4320 C CA . ASP B 1 162 ? -1.30939 -10.51346 34.82328 1.000 19.10524 278 ASP B CA 1
ATOM 4321 C C . ASP B 1 162 ? 0.05479 -11.14961 35.05991 1.000 23.52617 278 ASP B C 1
ATOM 4322 O O . ASP B 1 162 ? 0.33260 -11.67192 36.15023 1.000 22.92422 278 ASP B O 1
ATOM 4331 N N . ASP B 1 163 ? 0.93280 -11.13059 34.04936 1.000 19.81149 279 ASP B N 1
ATOM 4332 C CA . ASP B 1 163 ? 2.27286 -11.67337 34.21710 1.000 21.24677 279 ASP B CA 1
ATOM 4333 C C . ASP B 1 163 ? 3.03119 -10.91073 35.30122 1.000 22.06859 279 ASP B C 1
ATOM 4334 O O . ASP B 1 163 ? 3.79154 -11.49505 36.08559 1.000 20.46495 279 ASP B O 1
ATOM 4343 N N . ILE B 1 164 ? 2.89234 -9.58454 35.29629 1.000 22.44050 280 ILE B N 1
ATOM 4344 C CA . ILE B 1 164 ? 3.57342 -8.74433 36.27513 1.000 16.88514 280 ILE B CA 1
ATOM 4345 C C . ILE B 1 164 ? 3.07291 -9.07084 37.67489 1.000 21.24343 280 ILE B C 1
ATOM 4346 O O . ILE B 1 164 ? 3.86367 -9.21724 38.61203 1.000 21.59461 280 ILE B O 1
ATOM 4362 N N . VAL B 1 165 ? 1.75294 -9.18247 37.82843 1.000 19.05513 281 VAL B N 1
ATOM 4363 C CA . VAL B 1 165 ? 1.16652 -9.51864 39.13389 1.000 17.95054 281 VAL B CA 1
ATOM 4364 C C . VAL B 1 165 ? 1.67231 -10.87019 39.60738 1.000 22.59137 281 VAL B C 1
ATOM 4365 O O . VAL B 1 165 ? 2.03790 -11.04346 40.77997 1.000 21.67596 281 VAL B O 1
ATOM 4378 N N . GLU B 1 166 ? 1.73941 -11.84606 38.71021 1.000 22.58979 282 GLU B N 1
ATOM 4379 C CA . GLU B 1 166 ? 2.20421 -13.16897 39.12657 1.000 21.77421 282 GLU B CA 1
ATOM 4380 C C . GLU B 1 166 ? 3.65050 -13.10760 39.59852 1.000 24.56625 282 GLU B C 1
ATOM 4381 O O . GLU B 1 166 ? 4.02224 -13.75274 40.58474 1.000 24.71772 282 GLU B O 1
ATOM 4393 N N . ASN B 1 167 ? 4.48674 -12.30930 38.92450 1.000 21.84223 283 ASN B N 1
ATOM 4394 C CA . ASN B 1 167 ? 5.87582 -12.15921 39.32701 1.000 19.59999 283 ASN B CA 1
ATOM 4395 C C . ASN B 1 167 ? 5.98558 -11.45445 40.67989 1.000 23.49415 283 ASN B C 1
ATOM 4396 O O . ASN B 1 167 ? 6.75083 -11.88587 41.54677 1.000 24.42479 283 ASN B O 1
ATOM 4407 N N . LEU B 1 168 ? 5.23162 -10.37738 40.87601 1.000 20.27076 284 LEU B N 1
ATOM 4408 C CA . LEU B 1 168 ? 5.28914 -9.64964 42.14143 1.000 20.42220 284 LEU B CA 1
ATOM 4409 C C . LEU B 1 168 ? 4.73814 -10.48885 43.28611 1.000 25.33395 284 LEU B C 1
ATOM 4410 O O . LEU B 1 168 ? 5.26580 -10.44328 44.40109 1.000 23.16012 284 LEU B O 1
ATOM 4426 N N . LYS B 1 169 ? 3.68993 -11.26297 43.02400 1.000 23.81179 285 LYS B N 1
ATOM 4427 C CA . LYS B 1 169 ? 3.18568 -12.20270 44.01949 1.000 20.45893 285 LYS B CA 1
ATOM 4428 C C . LYS B 1 169 ? 4.26675 -13.18453 44.44178 1.000 27.22040 285 LYS B C 1
ATOM 4429 O O . LYS B 1 169 ? 4.44013 -13.45829 45.63733 1.000 26.07126 285 LYS B O 1
ATOM 4448 N N . ASN B 1 170 ? 4.93159 -13.81040 43.46791 1.000 22.86141 286 ASN B N 1
ATOM 4449 C CA . ASN B 1 170 ? 5.93358 -14.82135 43.79414 1.000 25.09197 286 ASN B CA 1
ATOM 4450 C C . ASN B 1 170 ? 7.02837 -14.22539 44.65756 1.000 29.83886 286 ASN B C 1
ATOM 4451 O O . ASN B 1 170 ? 7.46287 -14.83723 45.64313 1.000 27.68778 286 ASN B O 1
ATOM 4462 N N . LEU B 1 171 ? 7.46720 -13.01294 44.32132 1.000 26.13025 287 LEU B N 1
ATOM 4463 C CA . LEU B 1 171 ? 8.48123 -12.33854 45.11877 1.000 26.71520 287 LEU B CA 1
ATOM 4464 C C . LEU B 1 171 ? 7.96835 -12.08223 46.53167 1.000 26.68523 287 LEU B C 1
ATOM 4465 O O . LEU B 1 171 ? 8.66837 -12.34621 47.51278 1.000 27.45659 287 LEU B O 1
ATOM 4481 N N . HIS B 1 172 ? 6.75306 -11.54962 46.64860 1.000 25.14241 288 HIS B N 1
ATOM 4482 C CA . HIS B 1 172 ? 6.19608 -11.24332 47.96392 1.000 24.53821 288 HIS B CA 1
ATOM 4483 C C . HIS B 1 172 ? 6.10743 -12.50953 48.80443 1.000 29.42349 288 HIS B C 1
ATOM 4484 O O . HIS B 1 172 ? 6.45444 -12.50843 49.99410 1.000 26.81294 288 HIS B O 1
ATOM 4498 N N . HIS B 1 173 ? 5.63923 -13.59741 48.19303 1.000 24.58496 289 HIS B N 1
ATOM 4499 C CA . HIS B 1 173 ? 5.52255 -14.87478 48.88877 1.000 22.04127 289 HIS B CA 1
ATOM 4500 C C . HIS B 1 173 ? 6.88044 -15.36505 49.35245 1.000 32.39002 289 HIS B C 1
ATOM 4501 O O . HIS B 1 173 ? 7.02976 -15.80715 50.49841 1.000 29.42759 289 HIS B O 1
ATOM 4515 N N . HIS B 1 174 ? 7.89482 -15.25363 48.49630 1.000 28.92668 290 HIS B N 1
ATOM 4516 C CA . HIS B 1 174 ? 9.22307 -15.75390 48.82813 1.000 31.28328 290 HIS B CA 1
ATOM 4517 C C . HIS B 1 174 ? 9.85531 -14.98741 49.98156 1.000 42.88278 290 HIS B C 1
ATOM 4518 O O . HIS B 1 174 ? 10.72495 -15.53720 50.66566 1.000 40.62298 290 HIS B O 1
ATOM 4532 N N . HIS B 1 175 ? 9.41877 -13.75412 50.23825 1.000 32.91682 291 HIS B N 1
ATOM 4533 C CA . HIS B 1 175 ? 10.03196 -12.88416 51.23683 1.000 43.51301 291 HIS B CA 1
ATOM 4534 C C . HIS B 1 175 ? 9.22574 -12.74416 52.51657 1.000 47.76033 291 HIS B C 1
ATOM 4535 O O . HIS B 1 175 ? 9.80269 -12.65529 53.60371 1.000 41.08735 291 HIS B O 1
ATOM 4549 N N . HIS B 1 176 ? 7.90238 -12.68148 52.41553 1.000 52.36994 292 HIS B N 1
ATOM 4550 C CA . HIS B 1 176 ? 7.04202 -12.41124 53.55642 1.000 49.26895 292 HIS B CA 1
ATOM 4551 C C . HIS B 1 176 ? 6.09945 -13.54983 53.87293 1.000 43.00443 292 HIS B C 1
ATOM 4552 O O . HIS B 1 176 ? 5.57414 -13.59969 54.99488 1.000 47.98432 292 HIS B O 1
ATOM 4566 N N . HIS B 1 177 ? 5.86155 -14.45100 52.92761 1.000 45.02945 293 HIS B N 1
ATOM 4567 C CA . HIS B 1 177 ? 5.13419 -15.70155 53.15009 1.000 42.29405 293 HIS B CA 1
ATOM 4568 C C . HIS B 1 177 ? 3.61170 -15.54652 53.15839 1.000 33.36473 293 HIS B C 1
ATOM 4569 O O . HIS B 1 177 ? 3.04908 -14.56031 52.70587 1.000 39.24553 293 HIS B O 1
#